Protein AF-A0A2D5RV27-F1 (afdb_monomer_lite)

pLDDT: mean 74.34, std 19.27, range [31.83, 96.06]

Radius of gyration: 26.97 Å; chains: 1; bounding box: 65×50×72 Å

Foldseek 3Di:
DDQPFWDKDAQFFPVCVPCGDRPRIDGPDGPPDDDPRGDDDDPDPDDPDDDDDDDDDDDDPQVLVPDCVVVPDDDQDPVVPDDDLVNCLPLVNLLNVLVVVCVPVVPPPVNCVCSSPVVVNSVVVSCVSCVVPDPDDDDPDDPPDPPDPPPPPDDDPVDDDDDQDQPPDFFDDDPQWGDHPVFIAGHPVLLVVLLVVLVVCLVCVVVVNDDPVRVVVVVVVSVVVCVRGPCPVSCCVRPVDDRDD

Secondary structure (DSSP, 8-state):
--GGGEEEEEE--TT-GGG-EEEEEEEEEETT---TT-----S-S-----------------STT--TTGGGS-PPP-TTS---HHHHTSHHHHHHHHHHHHTT-TT-HHHHHHHHTHHHHHHHHHHHHHTTT-S-S---S------------PPPTT-------SSSPPPEEETTEEE-SS-EEEPHHHHHHHHHHHHHHHHHHHTTSS-HHHHHHHHHHHHHHHTTS--HHHHHHHHSS----

Structure (mmCIF, N/CA/C/O backbone):
data_AF-A0A2D5RV27-F1
#
_entry.id   AF-A0A2D5RV27-F1
#
loop_
_atom_site.group_PDB
_atom_site.id
_atom_site.type_symbol
_atom_site.label_atom_id
_atom_site.label_alt_id
_atom_site.label_comp_id
_atom_site.label_asym_id
_atom_site.label_entity_id
_atom_site.label_seq_id
_atom_site.pdbx_PDB_ins_code
_atom_site.Cartn_x
_atom_site.Cartn_y
_atom_site.Cartn_z
_atom_site.occupancy
_atom_site.B_iso_or_equiv
_atom_site.auth_seq_id
_atom_site.auth_comp_id
_atom_site.auth_asym_id
_atom_site.auth_atom_id
_atom_site.pdbx_PDB_model_num
ATOM 1 N N . MET A 1 1 ? -35.533 -4.624 -25.878 1.00 52.28 1 MET A N 1
ATOM 2 C CA . MET A 1 1 ? -34.557 -3.538 -26.155 1.00 52.28 1 MET A CA 1
ATOM 3 C C . MET A 1 1 ? -33.384 -4.075 -26.976 1.00 52.28 1 MET A C 1
ATOM 5 O O . MET A 1 1 ? -32.612 -4.891 -26.470 1.00 52.28 1 MET A O 1
ATOM 9 N N . ASN A 1 2 ? -33.269 -3.633 -28.233 1.00 56.09 2 ASN A N 1
ATOM 10 C CA . ASN A 1 2 ? -32.274 -4.100 -29.211 1.00 56.09 2 ASN A CA 1
ATOM 11 C C . ASN A 1 2 ? -30.831 -3.799 -28.763 1.00 56.09 2 ASN A C 1
ATOM 13 O O . ASN A 1 2 ? -30.560 -2.752 -28.176 1.00 56.09 2 ASN A O 1
ATOM 17 N N . ALA A 1 3 ? -29.894 -4.707 -29.050 1.00 57.34 3 ALA A N 1
ATOM 18 C CA . ALA A 1 3 ? -28.486 -4.612 -28.635 1.00 57.34 3 ALA A CA 1
ATOM 19 C C . ALA A 1 3 ? -27.741 -3.374 -29.185 1.00 57.34 3 ALA A C 1
ATOM 21 O O . ALA A 1 3 ? -26.696 -3.005 -28.660 1.00 57.34 3 ALA A O 1
ATOM 22 N N . ARG A 1 4 ? -28.292 -2.706 -30.208 1.00 60.09 4 ARG A N 1
ATOM 23 C CA . ARG A 1 4 ? -27.640 -1.612 -30.948 1.00 60.09 4 ARG A CA 1
ATOM 24 C C . ARG A 1 4 ? -27.536 -0.272 -30.200 1.00 60.09 4 ARG A C 1
ATOM 26 O O . ARG A 1 4 ? -26.711 0.543 -30.585 1.00 60.09 4 ARG A O 1
ATOM 33 N N . ASN A 1 5 ? -28.292 -0.059 -29.118 1.00 69.69 5 ASN A N 1
ATOM 34 C CA . ASN A 1 5 ? -28.337 1.234 -28.405 1.00 69.69 5 ASN A CA 1
ATOM 35 C C . ASN A 1 5 ? -27.815 1.184 -26.958 1.00 69.69 5 ASN A C 1
ATOM 37 O O . ASN A 1 5 ? -28.179 2.028 -26.137 1.00 69.69 5 ASN A O 1
ATOM 41 N N . ARG A 1 6 ? -26.977 0.198 -26.619 1.00 80.25 6 ARG A N 1
ATOM 42 C CA . ARG A 1 6 ? -26.477 0.023 -25.248 1.00 80.25 6 ARG A CA 1
ATOM 43 C C . ARG A 1 6 ? -25.079 0.603 -25.086 1.00 80.25 6 ARG A C 1
ATOM 45 O O . ARG A 1 6 ? -24.213 0.379 -25.926 1.00 80.25 6 ARG A O 1
ATOM 52 N N . PHE A 1 7 ? -24.861 1.339 -24.002 1.00 83.25 7 PHE A N 1
ATOM 53 C CA . PHE A 1 7 ? -23.574 1.953 -23.699 1.00 83.25 7 PHE A CA 1
ATOM 54 C C . PHE A 1 7 ? -22.836 1.145 -22.620 1.00 83.25 7 PHE A C 1
ATOM 56 O O . PHE A 1 7 ? -23.409 0.904 -21.554 1.00 83.25 7 PHE A O 1
ATOM 63 N N . PRO A 1 8 ? -21.592 0.697 -22.873 1.00 86.00 8 PRO A N 1
ATOM 64 C CA . PRO A 1 8 ? -20.848 -0.110 -21.917 1.00 86.00 8 PRO A CA 1
ATOM 65 C C . PRO A 1 8 ? -20.328 0.732 -20.749 1.00 86.00 8 PRO A C 1
ATOM 67 O O . PRO A 1 8 ? -19.594 1.698 -20.941 1.00 86.00 8 PRO A O 1
ATOM 70 N N . LEU A 1 9 ? -20.653 0.312 -19.526 1.00 86.50 9 LEU A N 1
ATOM 71 C CA . LEU A 1 9 ? -20.103 0.873 -18.289 1.00 86.50 9 LEU A CA 1
ATOM 72 C C . LEU A 1 9 ? -19.239 -0.179 -17.582 1.00 86.50 9 LEU A C 1
ATOM 74 O O . LEU A 1 9 ? -19.632 -1.343 -17.478 1.00 86.50 9 LEU A O 1
ATOM 78 N N . ARG A 1 10 ? -18.060 0.219 -17.094 1.00 87.12 10 ARG A N 1
ATOM 79 C CA . ARG A 1 10 ? -17.080 -0.663 -16.432 1.00 87.12 10 ARG A CA 1
ATOM 80 C C . ARG A 1 10 ? -16.896 -0.296 -14.956 1.00 87.12 10 ARG A C 1
ATOM 82 O O . ARG A 1 10 ? -17.166 0.833 -14.561 1.00 87.12 10 ARG A O 1
ATOM 89 N N . GLY A 1 11 ? -16.416 -1.243 -14.150 1.00 88.62 11 GLY A N 1
ATOM 90 C CA . GLY A 1 11 ? -15.945 -0.997 -12.778 1.00 88.62 11 GLY A CA 1
ATOM 91 C C . GLY A 1 11 ? -16.996 -1.134 -11.670 1.00 88.62 11 GLY A C 1
ATOM 92 O O . GLY A 1 11 ? -16.655 -1.602 -10.588 1.00 88.62 11 GLY A O 1
ATOM 93 N N . GLY A 1 12 ? -18.266 -0.809 -11.937 1.00 86.62 12 GLY A N 1
ATOM 94 C CA . GLY A 1 12 ? -19.334 -0.811 -10.921 1.00 86.62 12 GLY A CA 1
ATOM 95 C C . GLY A 1 12 ? -19.361 0.467 -10.065 1.00 86.62 12 GLY A C 1
ATOM 96 O O . GLY A 1 12 ? -18.549 1.368 -10.264 1.00 86.62 12 GLY A O 1
ATOM 97 N N . ASN A 1 13 ? -20.321 0.575 -9.139 1.00 85.12 13 ASN A N 1
ATOM 98 C CA . ASN A 1 13 ? -20.482 1.726 -8.237 1.00 85.12 13 ASN A CA 1
ATOM 99 C C . ASN A 1 13 ? -20.486 1.313 -6.749 1.00 85.12 13 ASN A C 1
ATOM 101 O O . ASN A 1 13 ? -20.364 0.135 -6.420 1.00 85.12 13 ASN A O 1
ATOM 105 N N . TRP A 1 14 ? -20.623 2.281 -5.835 1.00 80.81 14 TRP A N 1
ATOM 106 C CA . TRP A 1 14 ? -20.524 2.053 -4.385 1.00 80.81 14 TRP A CA 1
ATOM 107 C C . TRP A 1 14 ? -21.606 1.129 -3.796 1.00 80.81 14 TRP A C 1
ATOM 109 O O . TRP A 1 14 ? -21.413 0.609 -2.701 1.00 80.81 14 TRP A O 1
ATOM 119 N N . ASN A 1 15 ? -22.707 0.882 -4.514 1.00 82.94 15 ASN A N 1
ATOM 120 C CA . ASN A 1 15 ? -23.786 -0.018 -4.091 1.00 82.94 15 ASN A CA 1
ATOM 121 C C . ASN A 1 15 ? -23.596 -1.465 -4.586 1.00 82.94 15 ASN A C 1
ATOM 123 O O . ASN A 1 15 ? -24.434 -2.316 -4.306 1.00 82.94 15 ASN A O 1
ATOM 127 N N . ASN A 1 16 ? -22.536 -1.758 -5.349 1.00 82.50 16 ASN A N 1
ATOM 128 C CA . ASN A 1 16 ? -22.362 -3.054 -6.012 1.00 82.50 16 ASN A CA 1
ATOM 129 C C . ASN A 1 16 ? -21.651 -4.137 -5.193 1.00 82.50 16 ASN A C 1
ATOM 131 O O . ASN A 1 16 ? -21.719 -5.300 -5.580 1.00 82.50 16 ASN A O 1
ATOM 135 N N . GLY A 1 17 ? -20.971 -3.798 -4.096 1.00 86.06 17 GLY A N 1
ATOM 136 C CA . GLY A 1 17 ? -20.270 -4.790 -3.274 1.00 86.06 17 GLY A CA 1
ATOM 137 C C . GLY A 1 17 ? -19.290 -5.652 -4.086 1.00 86.06 17 GLY A C 1
ATOM 138 O O . GLY A 1 17 ? -18.359 -5.121 -4.692 1.00 86.06 17 GLY A O 1
ATOM 139 N N . SER A 1 18 ? -19.503 -6.973 -4.099 1.00 82.12 18 SER A N 1
ATOM 140 C CA . SER A 1 18 ? -18.660 -7.961 -4.796 1.00 82.12 18 SER A CA 1
ATOM 141 C C . SER A 1 18 ? -18.786 -7.958 -6.322 1.00 82.12 18 SER A C 1
ATOM 143 O O . SER A 1 18 ? -17.907 -8.493 -6.991 1.00 82.12 18 SER A O 1
ATOM 145 N N . ASP A 1 19 ? -19.833 -7.344 -6.876 1.00 78.62 19 ASP A N 1
ATOM 146 C CA . ASP A 1 19 ? -20.058 -7.282 -8.328 1.00 78.62 19 ASP A CA 1
ATOM 147 C C . ASP A 1 19 ? -19.304 -6.112 -8.995 1.00 78.62 19 ASP A C 1
ATOM 149 O O . ASP A 1 19 ? -19.383 -5.914 -10.211 1.00 78.62 19 ASP A O 1
ATOM 153 N N . ALA A 1 20 ? -18.586 -5.304 -8.205 1.00 88.56 20 ALA A N 1
ATOM 154 C CA . ALA A 1 20 ? -17.680 -4.261 -8.680 1.00 88.56 20 ALA A CA 1
ATOM 155 C C . ALA A 1 20 ? -16.254 -4.804 -8.879 1.00 88.56 20 ALA A C 1
ATOM 157 O O . ALA A 1 20 ? -15.797 -5.692 -8.163 1.00 88.56 20 ALA A O 1
ATOM 158 N N . GLY A 1 21 ? -15.513 -4.240 -9.837 1.00 82.06 21 GLY A N 1
ATOM 159 C CA . GLY A 1 21 ? -14.130 -4.641 -10.110 1.00 82.06 21 GLY A CA 1
ATOM 160 C C . GLY A 1 21 ? -13.708 -4.482 -11.569 1.00 82.06 21 GLY A C 1
ATOM 161 O O . GLY A 1 21 ? -14.487 -4.067 -12.425 1.00 82.06 21 GLY A O 1
ATOM 162 N N . LEU A 1 22 ? -12.453 -4.837 -11.867 1.00 83.31 22 LEU A N 1
ATOM 163 C CA . LEU A 1 22 ? -11.831 -4.640 -13.186 1.00 83.31 22 LEU A CA 1
ATOM 164 C C . LEU A 1 22 ? -12.584 -5.363 -14.321 1.00 83.31 22 LEU A C 1
ATOM 166 O O . LEU A 1 22 ? -12.683 -4.846 -15.432 1.00 83.31 22 LEU A O 1
ATOM 170 N N . GLY A 1 23 ? -13.144 -6.541 -14.026 1.00 85.19 23 GLY A N 1
ATOM 171 C CA . GLY A 1 23 ? -13.915 -7.344 -14.978 1.00 85.19 23 GLY A CA 1
ATOM 172 C C . GLY A 1 23 ? -15.382 -6.928 -15.131 1.00 85.19 23 GLY A C 1
ATOM 173 O O . GLY A 1 23 ? -16.026 -7.351 -16.089 1.00 85.19 23 GLY A O 1
ATOM 174 N N . ALA A 1 24 ? -15.914 -6.086 -14.239 1.00 86.88 24 ALA A N 1
ATOM 175 C CA . ALA A 1 24 ? -17.332 -5.744 -14.223 1.00 86.88 24 ALA A CA 1
ATOM 176 C C . ALA A 1 24 ? -17.724 -4.957 -15.483 1.00 86.88 24 ALA A C 1
ATOM 178 O O . ALA A 1 24 ? -17.144 -3.907 -15.771 1.00 86.88 24 ALA A O 1
ATOM 179 N N . LEU A 1 25 ? -18.713 -5.464 -16.227 1.00 88.38 25 LEU A N 1
ATOM 180 C CA . LEU A 1 25 ? -19.260 -4.855 -17.440 1.00 88.38 25 LEU A CA 1
ATOM 181 C C . LEU A 1 25 ? -20.785 -4.799 -17.362 1.00 88.38 25 LEU A C 1
ATOM 183 O O . LEU A 1 25 ? -21.449 -5.826 -17.253 1.00 88.38 25 LEU A O 1
ATOM 187 N N . ARG A 1 26 ? -21.344 -3.596 -17.473 1.00 83.06 26 ARG A N 1
ATOM 188 C CA . ARG A 1 26 ? -22.787 -3.357 -17.542 1.00 83.06 26 ARG A CA 1
ATOM 189 C C . ARG A 1 26 ? -23.170 -2.933 -18.958 1.00 83.06 26 ARG A C 1
ATOM 191 O O . ARG A 1 26 ? -22.673 -1.927 -19.456 1.00 83.06 26 ARG A O 1
ATOM 198 N N . LEU A 1 27 ? -24.053 -3.714 -19.587 1.00 85.06 27 LEU A N 1
ATOM 199 C CA . LEU A 1 27 ? -24.568 -3.517 -20.953 1.00 85.06 27 LEU A CA 1
ATOM 200 C C . LEU A 1 27 ? -26.096 -3.363 -20.964 1.00 85.06 27 LEU A C 1
ATOM 202 O O . LEU A 1 27 ? -26.760 -3.898 -21.848 1.00 85.06 27 LEU A O 1
ATOM 206 N N . ASN A 1 28 ? -26.681 -2.717 -19.958 1.00 84.38 28 ASN A N 1
ATOM 207 C CA . ASN A 1 28 ? -28.130 -2.494 -19.863 1.00 84.38 28 ASN A CA 1
ATOM 208 C C . ASN A 1 28 ? -28.531 -1.010 -19.923 1.00 84.38 28 ASN A C 1
ATOM 210 O O . ASN A 1 28 ? -29.720 -0.720 -19.999 1.00 84.38 28 ASN A O 1
ATOM 214 N N . SER A 1 29 ? -27.567 -0.086 -19.934 1.00 81.44 29 SER A N 1
ATOM 215 C CA . SER A 1 29 ? -27.820 1.357 -19.979 1.00 81.44 29 SER A CA 1
ATOM 216 C C . SER A 1 29 ? -27.918 1.885 -21.410 1.00 81.44 29 SER A C 1
ATOM 218 O O . SER A 1 29 ? -27.185 1.439 -22.297 1.00 81.44 29 SER A O 1
ATOM 220 N N . ALA A 1 30 ? -28.784 2.877 -21.627 1.00 83.06 30 ALA A N 1
ATOM 221 C CA . ALA A 1 30 ? -28.781 3.676 -22.850 1.00 83.06 30 ALA A CA 1
ATOM 222 C C . ALA A 1 30 ? -27.638 4.706 -22.806 1.00 83.06 30 ALA A C 1
ATOM 224 O O . ALA A 1 30 ? -27.150 5.062 -21.734 1.00 83.06 30 ALA A O 1
ATOM 225 N N . ARG A 1 31 ? -27.224 5.235 -23.965 1.00 78.94 31 ARG A N 1
ATOM 226 C CA . ARG A 1 31 ? -26.188 6.290 -24.038 1.00 78.94 31 ARG A CA 1
ATOM 227 C C . ARG A 1 31 ? -26.583 7.572 -23.288 1.00 78.94 31 ARG A C 1
ATOM 229 O O . ARG A 1 31 ? -25.711 8.272 -22.795 1.00 78.94 31 ARG A O 1
ATOM 236 N N . SER A 1 32 ? -27.880 7.859 -23.199 1.00 82.75 32 SER A N 1
ATOM 237 C CA . SER A 1 32 ? -28.443 9.013 -22.487 1.00 82.75 32 SER A CA 1
ATOM 238 C C . SER A 1 32 ? -28.638 8.785 -20.984 1.00 82.75 32 SER A C 1
ATOM 240 O O . SER A 1 32 ? -29.082 9.693 -20.287 1.00 82.75 32 SER A O 1
ATOM 242 N N . SER A 1 33 ? -28.348 7.588 -20.465 1.00 79.12 33 SER A N 1
ATOM 243 C CA . SER A 1 33 ? -28.529 7.291 -19.046 1.00 79.12 33 SER A CA 1
ATOM 244 C C . SER A 1 33 ? -27.543 8.094 -18.194 1.00 79.12 33 SER A C 1
ATOM 246 O O . SER A 1 33 ? -26.346 7.817 -18.188 1.00 79.12 33 SER A O 1
ATOM 248 N N . ALA A 1 34 ? -28.070 9.055 -17.440 1.00 80.50 34 ALA A N 1
ATOM 249 C CA . ALA A 1 34 ? -27.341 9.831 -16.446 1.00 80.50 34 ALA A CA 1
ATOM 250 C C . ALA A 1 34 ? -27.814 9.455 -15.036 1.00 80.50 34 ALA A C 1
ATOM 252 O O . ALA A 1 34 ? -28.982 9.142 -14.814 1.00 80.50 34 ALA A O 1
ATOM 253 N N . GLY A 1 35 ? -26.903 9.480 -14.071 1.00 81.25 35 GLY A N 1
ATOM 254 C CA . GLY A 1 35 ? -27.219 9.234 -12.670 1.00 81.25 35 GLY A CA 1
ATOM 255 C C . GLY A 1 35 ? -25.998 9.483 -11.798 1.00 81.25 35 GLY A C 1
ATOM 256 O O . GLY A 1 35 ? -24.871 9.379 -12.272 1.00 81.25 35 GLY A O 1
ATOM 257 N N . SER A 1 36 ? -26.212 9.770 -10.515 1.00 82.81 36 SER A N 1
ATOM 258 C CA . SER A 1 36 ? -25.132 10.044 -9.550 1.00 82.81 36 SER A CA 1
ATOM 259 C C . SER A 1 36 ? -24.139 8.884 -9.388 1.00 82.81 36 SER A C 1
ATOM 261 O O . SER A 1 36 ? -23.000 9.091 -8.983 1.00 82.81 36 SER A O 1
ATOM 263 N N . ASN A 1 37 ? -24.555 7.668 -9.747 1.00 81.94 37 ASN A N 1
ATOM 264 C CA . ASN A 1 37 ? -23.767 6.441 -9.635 1.00 81.94 37 ASN A CA 1
ATOM 265 C C . ASN A 1 37 ? -22.991 6.091 -10.923 1.00 81.94 37 ASN A C 1
ATOM 267 O O . ASN A 1 37 ? -22.477 4.975 -11.036 1.00 81.94 37 ASN A O 1
ATOM 271 N N . ILE A 1 38 ? -22.979 6.982 -11.922 1.00 80.88 38 ILE A N 1
ATOM 272 C CA . ILE A 1 38 ? -22.349 6.793 -13.236 1.00 80.88 38 ILE A CA 1
ATOM 273 C C . ILE A 1 38 ? -21.431 7.991 -13.495 1.00 80.88 38 ILE A C 1
ATOM 275 O O . ILE A 1 38 ? -21.852 9.136 -13.376 1.00 80.88 38 ILE A O 1
ATOM 279 N N . GLY A 1 39 ? -20.177 7.735 -13.865 1.00 83.69 39 GLY A N 1
ATOM 280 C CA . GLY A 1 39 ? -19.204 8.788 -14.146 1.00 83.69 39 GLY A CA 1
ATOM 281 C C . GLY A 1 39 ? -18.183 8.370 -15.196 1.00 83.69 39 GLY A C 1
ATOM 282 O O . GLY A 1 39 ? -18.078 7.195 -15.548 1.00 83.69 39 GLY A O 1
ATOM 283 N N . PHE A 1 40 ? -17.414 9.347 -15.673 1.00 82.50 40 PHE A N 1
ATOM 284 C CA . PHE A 1 40 ? -16.357 9.163 -16.663 1.00 82.50 40 PHE A CA 1
ATOM 285 C C . PHE A 1 40 ? -15.028 9.635 -16.090 1.00 82.50 40 PHE A C 1
ATOM 287 O O . PHE A 1 40 ? -14.973 10.619 -15.354 1.00 82.50 40 PHE A O 1
ATOM 294 N N . ARG A 1 41 ? -13.951 8.924 -16.427 1.00 75.94 41 ARG A N 1
ATOM 295 C CA . ARG A 1 41 ? -12.589 9.355 -16.121 1.00 75.94 41 ARG A CA 1
ATOM 296 C C . ARG A 1 41 ? -11.890 9.701 -17.430 1.00 75.94 41 ARG A C 1
ATOM 298 O O . ARG A 1 41 ? -11.895 8.856 -18.327 1.00 75.94 41 ARG A O 1
ATOM 305 N N . PRO A 1 42 ? -11.317 10.905 -17.562 1.00 69.94 42 PRO A N 1
ATOM 306 C CA . PRO A 1 42 ? -10.480 11.212 -18.709 1.00 69.94 42 PRO A CA 1
ATOM 307 C C . PRO A 1 42 ? -9.277 10.262 -18.715 1.00 69.94 42 PRO A C 1
ATOM 309 O O . PRO A 1 42 ? -8.700 9.965 -17.671 1.00 69.94 42 PRO A O 1
ATOM 312 N N . ALA A 1 43 ? -8.914 9.753 -19.892 1.00 68.06 43 ALA A N 1
ATOM 313 C CA . ALA A 1 43 ? -7.727 8.911 -20.052 1.00 68.06 43 ALA A CA 1
ATOM 314 C C . ALA A 1 43 ? -6.427 9.739 -20.150 1.00 68.06 43 ALA A C 1
ATOM 316 O O . ALA A 1 43 ? -5.339 9.175 -20.080 1.00 68.06 43 ALA A O 1
ATOM 317 N N . LEU A 1 44 ? -6.541 11.064 -20.304 1.00 60.97 44 LEU A N 1
ATOM 318 C CA . LEU A 1 44 ? -5.439 12.006 -20.478 1.00 60.97 44 LEU A CA 1
ATOM 319 C C . LEU A 1 44 ? -5.766 13.304 -19.719 1.00 60.97 44 LEU A C 1
ATOM 321 O O . LEU A 1 44 ? -6.623 14.066 -20.157 1.00 60.97 44 LEU A O 1
ATOM 325 N N . ASP A 1 45 ? -5.097 13.557 -18.591 1.00 49.00 45 ASP A N 1
ATOM 326 C CA . ASP A 1 45 ? -5.274 14.790 -17.790 1.00 49.00 45 ASP A CA 1
ATOM 327 C C . ASP A 1 45 ? -4.447 15.980 -18.318 1.00 49.00 45 ASP A C 1
ATOM 329 O O . ASP A 1 45 ? -4.449 17.062 -17.735 1.00 49.00 45 ASP A O 1
ATOM 333 N N . TYR A 1 46 ? -3.755 15.813 -19.448 1.00 47.19 46 TYR A N 1
ATOM 334 C CA . TYR A 1 46 ? -2.932 16.853 -20.062 1.00 47.19 46 TYR A CA 1
ATOM 335 C C . TYR A 1 46 ? -3.271 17.005 -21.546 1.00 47.19 46 TYR A C 1
ATOM 337 O O . TYR A 1 46 ? -2.588 16.502 -22.430 1.00 47.19 46 TYR A O 1
ATOM 345 N N . ALA A 1 47 ? -4.371 17.694 -21.827 1.00 40.16 47 ALA A N 1
ATOM 346 C CA . ALA A 1 47 ? -4.652 18.206 -23.163 1.00 40.16 47 ALA A CA 1
ATOM 347 C C . ALA A 1 47 ? -5.376 19.550 -23.065 1.00 40.16 47 ALA A C 1
ATOM 349 O O . ALA A 1 47 ? -6.555 19.690 -23.381 1.00 40.16 47 ALA A O 1
ATOM 350 N N . ARG A 1 48 ? -4.632 20.567 -22.633 1.00 45.81 48 ARG A N 1
ATOM 351 C CA . ARG A 1 48 ? -4.864 21.941 -23.078 1.00 45.81 48 ARG A CA 1
ATOM 352 C C . ARG A 1 48 ? -3.558 22.506 -23.619 1.00 45.81 48 ARG A C 1
ATOM 354 O O . ARG A 1 48 ? -2.835 23.206 -22.930 1.00 45.81 48 ARG A O 1
ATOM 361 N N . SER A 1 49 ? -3.288 22.195 -24.879 1.00 41.50 49 SER A N 1
ATOM 362 C CA . SER A 1 49 ? -2.662 23.153 -25.782 1.00 41.50 49 SER A CA 1
ATOM 363 C C . SER A 1 49 ? -3.332 22.991 -27.137 1.00 41.50 49 SER A C 1
ATOM 365 O O . SER A 1 49 ? -3.077 22.063 -27.901 1.00 41.50 49 SER A O 1
ATOM 367 N N . SER A 1 50 ? -4.305 23.858 -27.374 1.00 49.62 50 SER A N 1
ATOM 368 C CA . SER A 1 50 ? -4.897 24.084 -28.677 1.00 49.62 50 SER A CA 1
ATOM 369 C C . SER A 1 50 ? -3.878 24.812 -29.546 1.00 49.62 50 SER A C 1
ATOM 371 O O . SER A 1 50 ? -3.735 26.024 -29.422 1.00 49.62 50 SER A O 1
ATOM 373 N N . THR A 1 51 ? -3.197 24.099 -30.438 1.00 36.22 51 THR A N 1
ATOM 374 C CA . THR A 1 51 ? -2.845 24.609 -31.772 1.00 36.22 51 THR A CA 1
ATOM 375 C C . THR A 1 51 ? -2.669 23.417 -32.711 1.00 36.22 51 THR A C 1
ATOM 377 O O . THR A 1 51 ? -1.608 22.808 -32.779 1.00 36.22 51 THR A O 1
ATOM 380 N N . LEU A 1 52 ? -3.726 23.080 -33.451 1.00 45.94 52 LEU A N 1
ATOM 381 C CA . LEU A 1 52 ? -3.576 22.408 -34.738 1.00 45.94 52 LEU A CA 1
ATOM 382 C C . LEU A 1 52 ? -3.284 23.497 -35.769 1.00 45.94 52 LEU A C 1
ATOM 384 O O . LEU A 1 52 ? -4.157 24.319 -36.043 1.00 45.94 52 LEU A O 1
ATOM 388 N N . LYS A 1 53 ? -2.086 23.499 -36.353 1.00 35.97 53 LYS A N 1
ATOM 389 C CA . LYS A 1 53 ? -1.842 24.148 -37.644 1.00 35.97 53 LYS A CA 1
ATOM 390 C C . LYS A 1 53 ? -0.817 23.359 -38.450 1.00 35.97 53 LYS A C 1
ATOM 392 O O . LYS A 1 53 ? 0.319 23.242 -38.022 1.00 35.97 53 LYS A O 1
ATOM 397 N N . GLY A 1 54 ? -1.274 22.900 -39.618 1.00 36.66 54 GLY A N 1
ATOM 398 C CA . GLY A 1 54 ? -0.530 22.874 -40.882 1.00 36.66 54 GLY A CA 1
ATOM 399 C C . GLY A 1 54 ? 0.660 21.926 -40.961 1.00 36.66 54 GLY A C 1
ATOM 400 O O . GLY A 1 54 ? 1.674 22.140 -40.313 1.00 36.66 54 GLY A O 1
ATOM 401 N N . GLY A 1 55 ? 0.546 20.906 -41.810 1.00 43.31 55 GLY A N 1
ATOM 402 C CA . GLY A 1 55 ? 1.645 19.991 -42.096 1.00 43.31 55 GLY A CA 1
ATOM 403 C C . GLY A 1 55 ? 2.829 20.644 -42.812 1.00 43.31 55 GLY A C 1
ATOM 404 O O . GLY A 1 55 ? 2.714 21.723 -43.388 1.00 43.31 55 GLY A O 1
ATOM 405 N N . CYS A 1 56 ? 3.942 19.917 -42.842 1.00 32.91 56 CYS A N 1
ATOM 406 C CA . CYS A 1 56 ? 4.895 19.986 -43.937 1.00 32.91 56 CYS A CA 1
ATOM 407 C C . CYS A 1 56 ? 5.481 18.590 -44.160 1.00 32.91 56 CYS A C 1
ATOM 409 O O . CYS A 1 56 ? 5.851 17.897 -43.213 1.00 32.91 56 CYS A O 1
ATOM 411 N N . GLN A 1 57 ? 5.483 18.173 -45.423 1.00 45.53 57 GLN A N 1
ATOM 412 C CA . GLN A 1 57 ? 6.118 16.958 -45.903 1.00 45.53 57 GLN A CA 1
ATOM 413 C C . GLN A 1 57 ? 7.632 17.161 -45.836 1.00 45.53 57 GLN A C 1
ATOM 415 O O . GLN A 1 57 ? 8.181 17.977 -46.571 1.00 45.53 57 GLN A O 1
ATOM 420 N N . CYS A 1 58 ? 8.320 16.409 -44.991 1.00 31.83 58 CYS A N 1
ATOM 421 C CA . CYS A 1 58 ? 9.734 16.146 -45.199 1.00 31.83 58 CYS A CA 1
ATOM 422 C C . CYS A 1 58 ? 10.000 14.670 -44.920 1.00 31.83 58 CYS A C 1
ATOM 424 O O . CYS A 1 58 ? 9.654 14.136 -43.866 1.00 31.83 58 CYS A O 1
ATOM 426 N N . ASN A 1 59 ? 10.572 14.014 -45.928 1.00 42.66 59 ASN A N 1
ATOM 427 C CA . ASN A 1 59 ? 11.133 12.679 -45.835 1.00 42.66 59 ASN A CA 1
ATOM 428 C C . ASN A 1 59 ? 12.270 12.715 -44.812 1.00 42.66 59 ASN A C 1
ATOM 430 O O . ASN A 1 59 ? 13.402 13.043 -45.152 1.00 42.66 59 ASN A O 1
ATOM 434 N N . PHE A 1 60 ? 11.969 12.394 -43.560 1.00 37.66 60 PHE A N 1
ATOM 435 C CA . PHE A 1 60 ? 12.977 11.852 -42.669 1.00 37.66 60 PHE A CA 1
ATOM 436 C C . PHE A 1 60 ? 12.837 10.339 -42.743 1.00 37.66 60 PHE A C 1
ATOM 438 O O . PHE A 1 60 ? 11.903 9.766 -42.178 1.00 37.66 60 PHE A O 1
ATOM 445 N N . GLU A 1 61 ? 13.765 9.693 -43.446 1.00 41.72 61 GLU A N 1
ATOM 446 C CA . GLU A 1 61 ? 14.122 8.309 -43.148 1.00 41.72 61 GLU A CA 1
ATOM 447 C C . GLU A 1 61 ? 14.700 8.313 -41.731 1.00 41.72 61 GLU A C 1
ATOM 449 O O . GLU A 1 61 ? 15.899 8.427 -41.516 1.00 41.72 61 GLU A O 1
ATOM 454 N N . LYS A 1 62 ? 13.813 8.331 -40.733 1.00 39.19 62 LYS A N 1
ATOM 455 C CA . LYS A 1 62 ? 14.198 8.193 -39.336 1.00 39.19 62 LYS A CA 1
ATOM 456 C C . LYS A 1 62 ? 14.585 6.741 -39.136 1.00 39.19 62 LYS A C 1
ATOM 458 O O . LYS A 1 62 ? 13.825 5.856 -39.530 1.00 39.19 62 LYS A O 1
ATOM 463 N N . ASP A 1 63 ? 15.716 6.525 -38.477 1.00 40.25 63 ASP A N 1
ATOM 464 C CA . ASP A 1 63 ? 16.356 5.252 -38.120 1.00 40.25 63 ASP A CA 1
ATOM 465 C C . ASP A 1 63 ? 15.508 4.309 -37.234 1.00 40.25 63 ASP A C 1
ATOM 467 O O . ASP A 1 63 ? 16.022 3.527 -36.435 1.00 40.25 63 ASP A O 1
ATOM 471 N N . ALA A 1 64 ? 14.181 4.323 -37.375 1.00 42.81 64 ALA A N 1
ATOM 472 C CA . ALA A 1 64 ? 13.229 3.437 -36.716 1.00 42.81 64 ALA A CA 1
ATOM 473 C C . ALA A 1 64 ? 13.487 1.948 -37.013 1.00 42.81 64 ALA A C 1
ATOM 475 O O . ALA A 1 64 ? 12.925 1.084 -36.340 1.00 42.81 64 ALA A O 1
ATOM 476 N N . ALA A 1 65 ? 14.347 1.647 -37.992 1.00 43.75 65 ALA A N 1
ATOM 477 C CA . ALA A 1 65 ? 14.780 0.305 -38.347 1.00 43.75 65 ALA A CA 1
ATOM 478 C C . ALA A 1 65 ? 16.216 -0.032 -37.906 1.00 43.75 65 ALA A C 1
ATOM 480 O O . ALA A 1 65 ? 16.740 -1.044 -38.366 1.00 43.75 65 ALA A O 1
ATOM 481 N N . ALA A 1 66 ? 16.858 0.739 -37.014 1.00 42.53 66 ALA A N 1
ATOM 482 C CA . ALA A 1 66 ? 18.087 0.273 -36.372 1.00 42.53 66 ALA A CA 1
ATOM 483 C C . ALA A 1 66 ? 17.778 -1.054 -35.642 1.00 42.53 66 ALA A C 1
ATOM 485 O O . ALA A 1 66 ? 16.980 -1.070 -34.695 1.00 42.53 66 ALA A O 1
ATOM 486 N N . PRO A 1 67 ? 18.326 -2.195 -36.104 1.00 42.91 67 PRO A N 1
ATOM 487 C CA . PRO A 1 67 ? 17.896 -3.496 -35.628 1.00 42.91 67 PRO A CA 1
ATOM 488 C C . PRO A 1 67 ? 18.247 -3.650 -34.147 1.00 42.91 67 PRO A C 1
ATOM 490 O O . PRO A 1 67 ? 19.307 -3.216 -33.695 1.00 42.91 67 PRO A O 1
ATOM 493 N N . ALA A 1 68 ? 17.401 -4.377 -33.411 1.00 45.56 68 ALA A N 1
ATOM 494 C CA . ALA A 1 68 ? 17.598 -4.813 -32.019 1.00 45.56 68 ALA A CA 1
ATOM 495 C C . ALA A 1 68 ? 18.905 -5.617 -31.768 1.00 45.56 68 ALA A C 1
ATOM 497 O O . ALA A 1 68 ? 19.111 -6.201 -30.708 1.00 45.56 68 ALA A O 1
ATOM 498 N N . ILE A 1 69 ? 19.802 -5.680 -32.753 1.00 43.62 69 ILE A N 1
ATOM 499 C CA . ILE A 1 69 ? 21.084 -6.377 -32.747 1.00 43.62 69 ILE A CA 1
ATOM 500 C C . ILE A 1 69 ? 22.168 -5.533 -32.051 1.00 43.62 69 ILE A C 1
ATOM 502 O O . ILE A 1 69 ? 23.035 -6.113 -31.400 1.00 43.62 69 ILE A O 1
ATOM 506 N N . ALA A 1 70 ? 22.076 -4.194 -32.061 1.00 42.94 70 ALA A N 1
ATOM 507 C CA . ALA A 1 70 ? 22.979 -3.334 -31.277 1.00 42.94 70 ALA A CA 1
ATOM 508 C C . ALA A 1 70 ? 22.768 -3.464 -29.747 1.00 42.94 70 ALA A C 1
ATOM 510 O O . ALA A 1 70 ? 23.603 -3.040 -28.953 1.00 42.94 70 ALA A O 1
ATOM 511 N N . GLU A 1 71 ? 21.678 -4.109 -29.311 1.00 50.94 71 GLU A N 1
ATOM 512 C CA . GLU A 1 71 ? 21.265 -4.217 -27.903 1.00 50.94 71 GLU A CA 1
ATOM 513 C C . GLU A 1 71 ? 22.052 -5.266 -27.085 1.00 50.94 71 GLU A C 1
ATOM 515 O O . GLU A 1 71 ? 21.822 -5.411 -25.881 1.00 50.94 71 GLU A O 1
ATOM 520 N N . LYS A 1 72 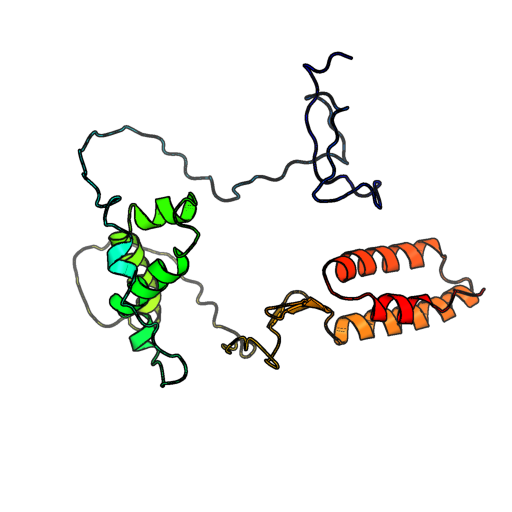? 22.970 -6.032 -27.696 1.00 46.75 72 LYS A N 1
ATOM 521 C CA . LYS A 1 72 ? 23.588 -7.202 -27.036 1.00 46.75 72 LYS A CA 1
ATOM 522 C C . LYS A 1 72 ? 24.808 -6.924 -26.151 1.00 46.75 72 LYS A C 1
ATOM 524 O O . LYS A 1 72 ? 25.228 -7.847 -25.458 1.00 46.75 72 LYS A O 1
ATOM 529 N N . ALA A 1 73 ? 25.356 -5.709 -26.103 1.00 49.09 73 ALA A N 1
ATOM 530 C CA . ALA A 1 73 ? 26.642 -5.480 -25.426 1.00 49.09 73 ALA A CA 1
ATOM 531 C C . ALA A 1 73 ? 26.674 -4.351 -24.383 1.00 49.09 73 ALA A C 1
ATOM 533 O O . ALA A 1 73 ? 27.752 -3.982 -23.928 1.00 49.09 73 ALA A O 1
ATOM 534 N N . ILE A 1 74 ? 25.530 -3.824 -23.947 1.00 54.56 74 ILE A N 1
ATOM 535 C CA . ILE A 1 74 ? 25.520 -2.729 -22.971 1.00 54.56 74 ILE A CA 1
ATOM 536 C C . ILE A 1 74 ? 25.255 -3.295 -21.575 1.00 54.56 74 ILE A C 1
ATOM 538 O O . ILE A 1 74 ? 24.108 -3.527 -21.179 1.00 54.56 74 ILE A O 1
ATOM 542 N N . LYS A 1 75 ? 26.332 -3.560 -20.827 1.00 56.62 75 LYS A N 1
ATOM 543 C CA . LYS A 1 75 ? 26.228 -3.911 -19.405 1.00 56.62 75 LYS A CA 1
ATOM 544 C C . LYS A 1 75 ? 25.775 -2.659 -18.642 1.00 56.62 75 LYS A C 1
ATOM 546 O O . LYS A 1 75 ? 26.406 -1.617 -18.805 1.00 56.62 75 LYS A O 1
ATOM 551 N N . PRO A 1 76 ? 24.698 -2.721 -17.839 1.00 56.28 76 PRO A N 1
ATOM 552 C CA . PRO A 1 76 ? 24.326 -1.592 -16.997 1.00 56.28 76 PRO A CA 1
ATOM 553 C C . PRO A 1 76 ? 25.474 -1.303 -16.028 1.00 56.28 76 PRO A C 1
ATOM 555 O O . PRO A 1 76 ? 26.075 -2.242 -15.501 1.00 56.28 76 PRO A O 1
ATOM 558 N N . VAL A 1 77 ? 25.770 -0.021 -15.803 1.00 57.56 77 VAL A N 1
ATOM 559 C CA . VAL A 1 77 ? 26.717 0.401 -14.765 1.00 57.56 77 VAL A CA 1
ATOM 560 C C . VAL A 1 77 ? 26.263 -0.223 -13.445 1.00 57.56 77 VAL A C 1
ATOM 562 O O . VAL A 1 77 ? 25.120 -0.031 -13.020 1.00 57.56 77 VAL A O 1
ATOM 565 N N . ASP A 1 78 ? 27.124 -1.042 -12.842 1.00 57.16 78 ASP A N 1
ATOM 566 C CA . ASP A 1 78 ? 26.808 -1.726 -11.595 1.00 57.16 78 ASP A CA 1
ATOM 567 C C . ASP A 1 78 ? 26.787 -0.697 -10.463 1.00 57.16 78 ASP A C 1
ATOM 569 O O . ASP A 1 78 ? 27.812 -0.112 -10.112 1.00 57.16 78 ASP A O 1
ATOM 573 N N . ALA A 1 79 ? 25.603 -0.483 -9.887 1.00 52.38 79 ALA A N 1
ATOM 574 C CA . ALA A 1 79 ? 25.390 0.431 -8.770 1.00 52.38 79 ALA A CA 1
ATOM 575 C C . ALA A 1 79 ? 26.151 0.014 -7.492 1.00 52.38 79 ALA A C 1
ATOM 577 O O . ALA A 1 79 ? 26.160 0.772 -6.523 1.00 52.38 79 ALA A O 1
ATOM 578 N N . SER A 1 80 ? 26.761 -1.181 -7.465 1.00 53.56 80 SER A N 1
ATOM 579 C CA . SER A 1 80 ? 27.644 -1.639 -6.384 1.00 53.56 80 SER A CA 1
ATOM 580 C C . SER A 1 80 ? 29.020 -0.949 -6.389 1.00 53.56 80 SER A C 1
ATOM 582 O O . SER A 1 80 ? 29.629 -0.772 -5.334 1.00 53.56 80 SER A O 1
ATOM 584 N N . THR A 1 81 ? 29.476 -0.489 -7.555 1.00 54.91 81 THR A N 1
ATOM 585 C CA . THR A 1 81 ? 30.704 0.291 -7.746 1.00 54.91 81 THR A CA 1
ATOM 586 C C . THR A 1 81 ? 30.351 1.771 -7.799 1.00 54.91 81 THR A C 1
ATOM 588 O O . THR A 1 81 ? 29.778 2.219 -8.782 1.00 54.91 81 THR A O 1
ATOM 591 N N . GLY A 1 82 ? 30.665 2.505 -6.725 1.00 54.75 82 GLY A N 1
ATOM 592 C CA . GLY A 1 82 ? 30.450 3.947 -6.517 1.00 54.75 82 GLY A CA 1
ATOM 593 C C . GLY A 1 82 ? 30.058 4.777 -7.744 1.00 54.75 82 GLY A C 1
ATOM 594 O O . GLY A 1 82 ? 30.912 5.426 -8.340 1.00 54.75 82 GLY A O 1
ATOM 595 N N . CYS A 1 83 ? 28.764 4.796 -8.082 1.00 59.03 83 CYS A N 1
ATOM 596 C CA . CYS A 1 83 ? 28.256 5.648 -9.147 1.00 59.03 83 CYS A CA 1
ATOM 597 C C . CYS A 1 83 ? 28.181 7.094 -8.635 1.00 59.03 83 CYS A C 1
ATOM 599 O O . CYS A 1 83 ? 27.362 7.419 -7.768 1.00 59.03 83 CYS A O 1
ATOM 601 N N . THR A 1 84 ? 29.057 7.969 -9.126 1.00 72.12 84 THR A N 1
ATOM 602 C CA . THR A 1 84 ? 28.983 9.398 -8.797 1.00 72.12 84 THR A CA 1
ATOM 603 C C . THR A 1 84 ? 27.799 10.028 -9.529 1.00 72.12 84 THR A C 1
ATOM 605 O O . THR A 1 84 ? 27.389 9.565 -10.593 1.00 72.12 84 THR A O 1
ATOM 608 N N . TYR A 1 85 ? 27.215 11.094 -8.972 1.00 75.44 85 TYR A N 1
ATOM 609 C CA . TYR A 1 85 ? 26.083 11.783 -9.610 1.00 75.44 85 TYR A CA 1
ATOM 610 C C . TYR A 1 85 ? 26.426 12.273 -11.029 1.00 75.44 85 TYR A C 1
ATOM 612 O O . TYR A 1 85 ? 25.585 12.244 -11.922 1.00 75.44 85 TYR A O 1
ATOM 620 N N . GLU A 1 86 ? 27.690 12.632 -11.251 1.00 76.12 86 GLU A N 1
ATOM 621 C CA . GLU A 1 86 ? 28.248 13.027 -12.547 1.00 76.12 86 GLU A CA 1
ATOM 622 C C . GLU A 1 86 ? 28.123 11.942 -13.614 1.00 76.12 86 GLU A C 1
ATOM 624 O O . GLU A 1 86 ? 27.838 12.236 -14.771 1.00 76.12 86 GLU A O 1
ATOM 629 N N . GLN A 1 87 ? 28.260 10.674 -13.227 1.00 77.88 87 GLN A N 1
ATOM 630 C CA . GLN A 1 87 ? 28.106 9.553 -14.148 1.00 77.88 87 GLN A CA 1
ATOM 631 C C . GLN A 1 87 ? 26.643 9.343 -14.552 1.00 77.88 87 GLN A C 1
ATOM 633 O O . GLN A 1 87 ? 26.379 8.817 -15.626 1.00 77.88 87 GLN A O 1
ATOM 638 N N . ILE A 1 88 ? 25.669 9.777 -13.748 1.00 79.81 88 ILE A N 1
ATOM 639 C CA . ILE A 1 88 ? 24.244 9.536 -14.025 1.00 79.81 88 ILE A CA 1
ATOM 640 C C . ILE A 1 88 ? 23.777 10.300 -15.268 1.00 79.81 88 ILE A C 1
ATOM 642 O O . ILE A 1 88 ? 23.006 9.755 -16.056 1.00 79.81 88 ILE A O 1
ATOM 646 N N . TYR A 1 89 ? 24.245 11.538 -15.458 1.00 83.31 89 TYR A N 1
ATOM 647 C CA . TYR A 1 89 ? 23.839 12.372 -16.592 1.00 83.31 89 TYR A CA 1
ATOM 648 C C . TYR A 1 89 ? 24.787 12.286 -17.798 1.00 83.31 89 TYR A C 1
ATOM 650 O O . TYR A 1 89 ? 24.611 13.014 -18.777 1.00 83.31 89 TYR A O 1
ATOM 658 N N . GLN A 1 90 ? 25.788 11.400 -17.767 1.00 84.12 90 GLN A N 1
ATOM 659 C CA . GLN A 1 90 ? 26.580 11.109 -18.960 1.00 84.12 90 GLN A CA 1
ATOM 660 C C . GLN A 1 90 ? 25.660 10.580 -20.063 1.00 84.12 90 GLN A C 1
ATOM 662 O O . GLN A 1 90 ? 24.832 9.699 -19.822 1.00 84.12 90 GLN A O 1
ATOM 667 N N . PHE A 1 91 ? 25.823 11.115 -21.274 1.00 82.81 91 PHE A N 1
ATOM 668 C CA . PHE A 1 91 ? 24.984 10.802 -22.432 1.00 82.81 91 PHE A CA 1
ATOM 669 C C . PHE A 1 91 ? 24.822 9.290 -22.640 1.00 82.81 91 PHE A C 1
ATOM 671 O O . PHE A 1 91 ? 23.703 8.795 -22.767 1.00 82.81 91 PHE A O 1
ATOM 678 N N . GLU A 1 92 ? 25.929 8.544 -22.573 1.00 81.75 92 GLU A N 1
ATOM 679 C CA . GLU A 1 92 ? 25.936 7.086 -22.713 1.00 81.75 92 GLU A CA 1
ATOM 680 C C . GLU A 1 92 ? 25.068 6.395 -21.654 1.00 81.75 92 GLU A C 1
ATOM 682 O O . GLU A 1 92 ? 24.323 5.474 -21.971 1.00 81.75 92 GLU A O 1
ATOM 687 N N . ASN A 1 93 ? 25.080 6.863 -20.406 1.00 83.06 93 ASN A N 1
ATOM 688 C CA . ASN A 1 93 ? 24.320 6.241 -19.323 1.00 83.06 93 ASN A CA 1
ATOM 689 C C . ASN A 1 93 ? 22.817 6.516 -19.428 1.00 83.06 93 ASN A C 1
ATOM 691 O O . ASN A 1 93 ? 22.016 5.602 -19.207 1.00 83.06 93 ASN A O 1
ATOM 695 N N . ILE A 1 94 ? 22.423 7.726 -19.838 1.00 86.12 94 ILE A N 1
ATOM 696 C CA . ILE A 1 94 ? 21.018 8.059 -20.117 1.00 86.12 94 ILE A CA 1
ATOM 697 C C . ILE A 1 94 ? 20.517 7.246 -21.318 1.00 86.12 94 ILE A C 1
ATOM 699 O O . ILE A 1 94 ? 19.429 6.666 -21.269 1.00 86.12 94 ILE A O 1
ATOM 703 N N . LEU A 1 95 ? 21.330 7.143 -22.372 1.00 84.50 95 LEU A N 1
ATOM 704 C CA . LEU A 1 95 ? 21.022 6.355 -23.562 1.00 84.50 95 LEU A CA 1
ATOM 705 C C . LEU A 1 95 ? 20.830 4.874 -23.207 1.00 84.50 95 LEU A C 1
ATOM 707 O O . LEU A 1 95 ? 19.808 4.270 -23.541 1.00 84.50 95 LEU A O 1
ATOM 711 N N . ASN A 1 96 ? 21.765 4.306 -22.446 1.00 80.19 96 ASN A N 1
ATOM 712 C CA . ASN A 1 96 ? 21.704 2.932 -21.959 1.00 80.19 96 ASN A CA 1
ATOM 713 C C . ASN A 1 96 ? 20.446 2.695 -21.118 1.00 80.19 96 ASN A C 1
ATOM 715 O O . ASN A 1 96 ? 19.741 1.704 -21.318 1.00 80.19 96 ASN A O 1
ATOM 719 N N . ALA A 1 97 ? 20.114 3.618 -20.213 1.00 83.31 97 ALA A N 1
ATOM 720 C CA . ALA A 1 97 ? 18.903 3.546 -19.404 1.00 83.31 97 ALA A CA 1
ATOM 721 C C . ALA A 1 97 ? 17.627 3.576 -20.263 1.00 83.31 97 ALA A C 1
ATOM 723 O O . ALA A 1 97 ? 16.718 2.775 -20.030 1.00 83.31 97 ALA A O 1
ATOM 724 N N . ALA A 1 98 ? 17.566 4.432 -21.287 1.00 84.75 98 ALA A N 1
ATOM 725 C CA . ALA A 1 98 ? 16.438 4.492 -22.213 1.00 84.75 98 ALA A CA 1
ATOM 726 C C . ALA A 1 98 ? 16.236 3.159 -22.953 1.00 84.75 98 ALA A C 1
ATOM 728 O O . ALA A 1 98 ? 15.116 2.640 -23.006 1.00 84.75 98 ALA A O 1
ATOM 729 N N . TYR A 1 99 ? 17.315 2.552 -23.458 1.00 82.31 99 TYR A N 1
ATOM 730 C CA . TYR A 1 99 ? 17.254 1.241 -24.112 1.00 82.31 99 TYR A CA 1
ATOM 73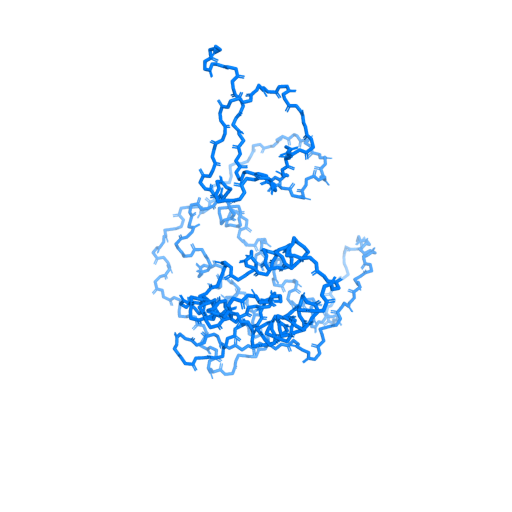1 C C . TYR A 1 99 ? 16.841 0.116 -23.152 1.00 82.31 99 TYR A C 1
ATOM 733 O O . TYR A 1 99 ? 16.010 -0.722 -23.511 1.00 82.31 99 TYR A O 1
ATOM 741 N N . GLN A 1 100 ? 17.329 0.118 -21.906 1.00 77.75 100 GLN A N 1
ATOM 742 C CA . GLN A 1 100 ? 16.886 -0.851 -20.895 1.00 77.75 100 GLN A CA 1
ATOM 743 C C . GLN A 1 100 ? 15.397 -0.684 -20.553 1.00 77.75 100 GLN A C 1
ATOM 745 O O . GLN A 1 100 ? 14.679 -1.676 -20.434 1.00 77.75 100 GLN A O 1
ATOM 750 N N . CYS A 1 101 ? 14.902 0.553 -20.462 1.00 80.81 101 CYS A N 1
ATOM 751 C CA . CYS A 1 101 ? 13.481 0.848 -20.259 1.00 80.81 101 CYS A CA 1
ATOM 752 C C . CYS A 1 101 ? 12.603 0.394 -21.436 1.00 80.81 101 CYS A C 1
ATOM 754 O O . CYS A 1 101 ? 11.458 -0.022 -21.226 1.00 80.81 101 CYS A O 1
ATOM 756 N N . ARG A 1 102 ? 13.133 0.451 -22.667 1.00 82.50 102 ARG A N 1
ATOM 757 C CA . ARG A 1 102 ? 12.453 -0.017 -23.885 1.00 82.50 102 ARG A CA 1
ATOM 758 C C . ARG A 1 102 ? 12.343 -1.541 -23.954 1.00 82.50 102 ARG A C 1
ATOM 760 O O . ARG A 1 102 ? 11.412 -2.049 -24.586 1.00 82.50 102 ARG A O 1
ATOM 767 N N . LYS A 1 103 ? 13.256 -2.281 -23.318 1.00 77.44 103 LYS A N 1
ATOM 768 C CA . LYS A 1 103 ? 13.317 -3.748 -23.385 1.00 77.44 103 LYS A CA 1
ATOM 769 C C . LYS A 1 103 ? 11.972 -4.382 -23.003 1.00 77.44 103 LYS A C 1
ATOM 771 O O . LYS A 1 103 ? 11.469 -4.210 -21.896 1.00 77.44 103 LYS A O 1
ATOM 776 N N . GLY A 1 104 ? 11.372 -5.115 -23.943 1.00 73.06 104 GLY A N 1
ATOM 777 C CA . GLY A 1 104 ? 10.064 -5.765 -23.767 1.00 73.06 104 GLY A CA 1
ATOM 778 C C . GLY A 1 104 ? 8.837 -4.848 -23.908 1.00 73.06 104 GLY A C 1
ATOM 779 O O . GLY A 1 104 ? 7.721 -5.303 -23.677 1.00 73.06 104 GLY A O 1
ATOM 780 N N . LYS A 1 105 ? 9.017 -3.574 -24.288 1.00 74.62 105 LYS A N 1
ATOM 781 C CA . LYS A 1 105 ? 7.947 -2.575 -24.500 1.00 74.62 105 LYS A CA 1
ATOM 782 C C . LYS A 1 105 ? 8.087 -1.816 -25.827 1.00 74.62 105 LYS A C 1
ATOM 784 O O . LYS A 1 105 ? 7.564 -0.709 -25.966 1.00 74.62 105 LYS A O 1
ATOM 789 N N . THR A 1 106 ? 8.776 -2.406 -26.801 1.00 68.88 106 THR A N 1
ATOM 790 C CA . THR A 1 106 ? 9.129 -1.791 -28.094 1.00 68.88 106 THR A CA 1
ATOM 791 C C . THR A 1 106 ? 7.922 -1.306 -28.897 1.00 68.88 106 THR A C 1
ATOM 793 O O . THR A 1 106 ? 8.024 -0.308 -29.597 1.00 68.88 106 THR A O 1
ATOM 796 N N . THR A 1 107 ? 6.768 -1.961 -28.756 1.00 75.00 107 THR A N 1
ATOM 797 C CA . THR A 1 107 ? 5.522 -1.622 -29.465 1.00 75.00 107 THR A CA 1
ATOM 798 C C . THR A 1 107 ? 4.613 -0.661 -28.697 1.00 75.00 107 THR A C 1
ATOM 800 O O . THR A 1 107 ? 3.547 -0.291 -29.187 1.00 75.00 107 THR A O 1
ATOM 803 N N . SER A 1 108 ? 4.990 -0.257 -27.480 1.00 74.94 108 SER A N 1
ATOM 804 C CA . SER A 1 108 ? 4.169 0.666 -26.697 1.00 74.94 108 SER A CA 1
ATOM 805 C C . SER A 1 108 ? 4.207 2.068 -27.306 1.00 74.94 108 SER A C 1
ATOM 807 O O . SER A 1 108 ? 5.276 2.575 -27.641 1.00 74.94 108 SER A O 1
ATOM 809 N N . ALA A 1 109 ? 3.044 2.717 -27.412 1.00 76.00 109 ALA A N 1
ATOM 810 C CA . ALA A 1 109 ? 2.927 4.052 -28.004 1.00 76.00 109 ALA A CA 1
ATOM 811 C C . ALA A 1 109 ? 3.861 5.078 -27.337 1.00 76.00 109 ALA A C 1
ATOM 813 O O . ALA A 1 109 ? 4.460 5.902 -28.017 1.00 76.00 109 ALA A O 1
ATOM 814 N N . SER A 1 110 ? 4.041 4.986 -26.016 1.00 71.56 110 SER A N 1
ATOM 815 C CA . SER A 1 110 ? 4.962 5.843 -25.265 1.00 71.56 110 SER A CA 1
ATOM 816 C C . SER A 1 110 ? 6.429 5.596 -25.623 1.00 71.56 110 SER A C 1
ATOM 818 O O . SER A 1 110 ? 7.178 6.556 -25.767 1.00 71.56 110 SER A O 1
ATOM 820 N N . ALA A 1 111 ? 6.846 4.335 -25.794 1.00 75.06 111 ALA A N 1
ATOM 821 C CA . ALA A 1 111 ? 8.209 4.029 -26.221 1.00 75.06 111 ALA A CA 1
ATOM 822 C C . ALA A 1 111 ? 8.444 4.478 -27.668 1.00 75.06 111 ALA A C 1
ATOM 824 O O . ALA A 1 111 ? 9.453 5.111 -27.944 1.00 75.06 111 ALA A O 1
ATOM 825 N N . LEU A 1 112 ? 7.501 4.229 -28.577 1.00 80.69 112 LEU A N 1
ATOM 826 C CA . LEU A 1 112 ? 7.603 4.693 -29.963 1.00 80.69 112 LEU A CA 1
ATOM 827 C C . LEU A 1 112 ? 7.702 6.220 -30.043 1.00 80.69 112 LEU A C 1
ATOM 829 O O . LEU A 1 112 ? 8.599 6.735 -30.699 1.00 80.69 112 LEU A O 1
ATOM 833 N N . ALA A 1 113 ? 6.846 6.950 -29.323 1.00 81.19 113 ALA A N 1
ATOM 834 C CA . ALA A 1 113 ? 6.894 8.411 -29.283 1.00 81.19 113 ALA A CA 1
ATOM 835 C C . ALA A 1 113 ? 8.235 8.941 -28.746 1.00 81.19 113 ALA A C 1
ATOM 837 O O . ALA A 1 113 ? 8.787 9.886 -29.304 1.00 81.19 113 ALA A O 1
ATOM 838 N N . PHE A 1 114 ? 8.778 8.308 -27.702 1.00 83.19 114 PHE A N 1
ATOM 839 C CA . PHE A 1 114 ? 10.072 8.681 -27.132 1.00 83.19 114 PHE A CA 1
ATOM 840 C C . PHE A 1 114 ? 11.233 8.414 -28.102 1.00 83.19 114 PHE A C 1
ATOM 842 O O . PHE A 1 114 ? 12.067 9.285 -28.329 1.00 83.19 114 PHE A O 1
ATOM 849 N N . PHE A 1 115 ? 11.281 7.226 -28.707 1.00 85.56 115 PHE A N 1
ATOM 850 C CA . PHE A 1 115 ? 12.370 6.835 -29.606 1.00 85.56 115 PHE A CA 1
ATOM 851 C C . PHE A 1 115 ? 12.279 7.496 -30.984 1.00 85.56 115 PHE A C 1
ATOM 853 O O . PHE A 1 115 ? 13.305 7.665 -31.634 1.00 85.56 115 PHE A O 1
ATOM 860 N N . ASN A 1 116 ? 11.092 7.945 -31.400 1.00 84.81 116 ASN A N 1
ATOM 861 C CA . ASN A 1 116 ? 10.952 8.770 -32.592 1.00 84.81 116 ASN A CA 1
ATOM 862 C C . ASN A 1 116 ? 11.740 10.075 -32.465 1.00 84.81 116 ASN A C 1
ATOM 864 O O . ASN A 1 116 ? 12.228 10.546 -33.475 1.00 84.81 116 ASN A O 1
ATOM 868 N N . ASN A 1 117 ? 11.906 10.647 -31.271 1.00 84.75 117 ASN A N 1
ATOM 869 C CA . ASN A 1 117 ? 12.733 11.840 -31.043 1.00 84.75 117 ASN A CA 1
ATOM 870 C C . ASN A 1 117 ? 13.843 11.531 -30.029 1.00 84.75 117 ASN A C 1
ATOM 872 O O . ASN A 1 117 ? 14.014 12.259 -29.054 1.00 84.75 117 ASN A O 1
ATOM 876 N N . LEU A 1 118 ? 14.547 10.405 -30.217 1.00 83.81 118 LEU A N 1
ATOM 877 C CA . LEU A 1 118 ? 15.486 9.882 -29.224 1.00 83.81 118 LEU A CA 1
ATOM 878 C C . LEU A 1 118 ? 16.528 10.927 -28.807 1.00 83.81 118 LEU A C 1
ATOM 880 O O . LEU A 1 118 ? 16.644 11.210 -27.623 1.00 83.81 118 LEU A O 1
ATOM 884 N N . GLU A 1 119 ? 17.246 11.522 -29.757 1.00 80.38 119 GLU A N 1
ATOM 885 C CA . GLU A 1 119 ? 18.330 12.468 -29.459 1.00 80.38 119 GLU A CA 1
ATOM 886 C C . GLU A 1 119 ? 17.843 13.701 -28.689 1.00 80.38 119 GLU A C 1
ATOM 888 O O . GLU A 1 119 ? 18.389 14.011 -27.633 1.00 80.38 119 GLU A O 1
ATOM 893 N N . GLU A 1 120 ? 16.773 14.353 -29.158 1.00 78.94 120 GLU A N 1
ATOM 894 C CA . GLU A 1 120 ? 16.176 15.519 -28.491 1.00 78.94 120 GLU A CA 1
ATOM 895 C C . GLU A 1 120 ? 15.743 15.186 -27.060 1.00 78.94 120 GLU A C 1
ATOM 897 O O . GLU A 1 120 ? 16.023 15.941 -26.131 1.00 78.94 120 GLU A O 1
ATOM 902 N N . ASN A 1 121 ? 15.120 14.021 -26.866 1.00 86.06 121 ASN A N 1
ATOM 903 C CA . ASN A 1 121 ? 14.678 13.572 -25.553 1.00 86.06 121 ASN A CA 1
ATOM 904 C C . ASN A 1 121 ? 15.858 13.258 -24.620 1.00 86.06 121 ASN A C 1
ATOM 906 O O . ASN A 1 121 ? 15.805 13.592 -23.438 1.00 86.06 121 ASN A O 1
ATOM 910 N N . ILE A 1 122 ? 16.931 12.635 -25.120 1.00 88.50 122 ILE A N 1
ATOM 911 C CA . ILE A 1 122 ? 18.130 12.345 -24.318 1.00 88.50 122 ILE A CA 1
ATOM 912 C C . ILE A 1 122 ? 18.839 13.645 -23.925 1.00 88.50 122 ILE A C 1
ATOM 914 O O . ILE A 1 122 ? 19.193 13.807 -22.758 1.00 88.50 122 ILE A O 1
ATOM 918 N N . VAL A 1 123 ? 18.990 14.591 -24.856 1.00 84.25 123 VAL A N 1
ATOM 919 C CA . VAL A 1 123 ? 19.575 15.915 -24.591 1.00 84.25 123 VAL A CA 1
ATOM 920 C C . VAL A 1 123 ? 18.716 16.704 -23.603 1.00 84.25 123 VAL A C 1
ATOM 922 O O . VAL A 1 123 ? 19.247 17.336 -22.692 1.00 84.25 123 VAL A O 1
ATOM 925 N N . GLN A 1 124 ? 17.388 16.635 -23.722 1.00 83.50 124 GLN A N 1
ATOM 926 C CA . GLN A 1 124 ? 16.480 17.256 -22.762 1.00 83.50 124 GLN A CA 1
ATOM 927 C C . GLN A 1 124 ? 16.663 16.665 -21.359 1.00 83.50 124 GLN A C 1
ATOM 929 O O . GLN A 1 124 ? 16.848 17.420 -20.408 1.00 83.50 124 GLN A O 1
ATOM 934 N N . ILE A 1 125 ? 16.675 15.335 -21.228 1.00 86.75 125 ILE A N 1
ATOM 935 C CA . ILE A 1 125 ? 16.898 14.660 -19.941 1.00 86.75 125 ILE A CA 1
ATOM 936 C C . ILE A 1 125 ? 18.268 15.034 -19.371 1.00 86.75 125 ILE A C 1
ATOM 938 O O . ILE A 1 125 ? 18.388 15.305 -18.178 1.00 86.75 125 ILE A O 1
ATOM 942 N N . GLN A 1 126 ? 19.301 15.089 -20.209 1.00 88.25 126 GLN A N 1
ATOM 943 C CA . GLN A 1 126 ? 20.633 15.504 -19.791 1.00 88.25 126 GLN A CA 1
ATOM 944 C C . GLN A 1 126 ? 20.624 16.937 -19.251 1.00 88.25 126 GLN A C 1
ATOM 946 O O . GLN A 1 126 ? 21.144 17.174 -18.168 1.00 88.25 126 GLN A O 1
ATOM 951 N N . ASN A 1 127 ? 19.985 17.879 -19.945 1.00 81.88 127 ASN A N 1
ATOM 952 C CA . ASN A 1 127 ? 19.859 19.267 -19.500 1.00 81.88 127 ASN A CA 1
ATOM 953 C C . ASN A 1 127 ? 19.032 19.404 -18.217 1.00 81.88 127 ASN A C 1
ATOM 955 O O . ASN A 1 127 ? 19.375 20.214 -17.361 1.00 81.88 127 ASN A O 1
ATOM 959 N N . GLU A 1 128 ? 17.977 18.608 -18.046 1.00 83.06 128 GLU A N 1
ATOM 960 C CA . GLU A 1 128 ? 17.191 18.568 -16.809 1.00 83.06 128 GLU A CA 1
ATOM 961 C C . GLU A 1 128 ? 18.028 18.049 -15.630 1.00 83.06 128 GLU A C 1
ATOM 963 O O . GLU A 1 128 ? 17.974 18.611 -14.537 1.00 83.06 128 GLU A O 1
ATOM 968 N N . LEU A 1 129 ? 18.850 17.018 -15.855 1.00 83.31 129 LEU A N 1
ATOM 969 C CA . LEU A 1 129 ? 19.736 16.453 -14.836 1.00 83.31 129 LEU A CA 1
ATOM 970 C C . LEU A 1 129 ? 20.941 17.361 -14.536 1.00 83.31 129 LEU A C 1
ATOM 972 O O . LEU A 1 129 ? 21.304 17.526 -13.372 1.00 83.31 129 LEU A O 1
ATOM 976 N N . MET A 1 130 ? 21.533 18.000 -15.546 1.00 77.38 130 MET A N 1
ATOM 977 C CA . MET A 1 130 ? 22.642 18.953 -15.394 1.00 77.38 130 MET A CA 1
ATOM 978 C C . MET A 1 130 ? 22.189 20.299 -14.829 1.00 77.38 130 MET A C 1
ATOM 980 O O . MET A 1 130 ? 22.919 20.916 -14.057 1.00 77.38 130 MET A O 1
ATOM 984 N N . GLY A 1 131 ? 20.972 20.742 -15.156 1.00 65.62 131 GLY A N 1
ATOM 985 C CA . GLY A 1 131 ? 20.360 21.960 -14.618 1.00 65.62 131 GLY A CA 1
ATOM 986 C C . GLY A 1 131 ? 20.223 21.937 -13.092 1.00 65.62 131 GLY A C 1
ATOM 987 O O . GLY A 1 131 ? 20.087 22.986 -12.465 1.00 65.62 131 GLY A O 1
ATOM 988 N N . SER A 1 132 ? 20.343 20.754 -12.483 1.00 51.41 132 SER A N 1
ATOM 989 C CA . SER A 1 132 ? 20.460 20.558 -11.037 1.00 51.41 132 SER A CA 1
ATOM 990 C C . SER A 1 132 ? 21.829 20.938 -10.446 1.00 51.41 132 SER A C 1
ATOM 992 O O . SER A 1 132 ? 21.908 21.094 -9.229 1.00 51.41 132 SER A O 1
ATOM 994 N N . LEU A 1 133 ? 22.900 21.053 -11.249 1.00 50.38 133 LEU A N 1
ATOM 995 C CA . LEU A 1 133 ? 24.290 21.129 -10.764 1.00 50.38 133 LEU A CA 1
ATOM 996 C C . LEU A 1 133 ? 25.133 22.328 -11.249 1.00 50.38 133 LEU A C 1
ATOM 998 O O . LEU A 1 133 ? 26.267 22.458 -10.799 1.00 50.38 133 LEU A O 1
ATOM 1002 N N . GLY A 1 134 ? 24.634 23.241 -12.091 1.00 44.59 134 GLY A N 1
ATOM 1003 C CA . GLY A 1 134 ? 25.459 24.392 -12.489 1.00 44.59 134 GLY A CA 1
ATOM 1004 C C . GLY A 1 134 ? 24.788 25.451 -13.357 1.00 44.59 134 GLY A C 1
ATOM 1005 O O . GLY A 1 134 ? 24.755 25.339 -14.576 1.00 44.59 134 GLY A O 1
ATOM 1006 N N . PHE A 1 135 ? 24.385 26.559 -12.732 1.00 44.53 135 PHE A N 1
ATOM 1007 C CA . PHE A 1 135 ? 24.619 27.884 -13.313 1.00 44.53 135 PHE A CA 1
ATOM 1008 C C . PHE A 1 135 ? 26.105 28.191 -13.111 1.00 44.53 135 PHE A C 1
ATOM 1010 O O . PHE A 1 135 ? 26.475 28.663 -12.043 1.00 44.53 135 PHE A O 1
ATOM 1017 N N . LEU A 1 136 ? 26.953 27.849 -14.078 1.00 40.69 136 LEU A N 1
ATOM 1018 C CA . LEU A 1 136 ? 28.305 28.394 -14.272 1.00 40.69 136 LEU A CA 1
ATOM 1019 C C . LEU A 1 136 ? 28.901 27.673 -15.481 1.00 40.69 136 LEU A C 1
ATOM 1021 O O . LEU A 1 136 ? 29.659 26.744 -15.298 1.00 40.69 136 LEU A O 1
ATOM 1025 N N . PHE A 1 137 ? 28.461 28.015 -16.692 1.00 35.47 137 PHE A N 1
ATOM 1026 C CA . PHE A 1 137 ? 29.275 28.131 -17.912 1.00 35.47 137 PHE A CA 1
ATOM 1027 C C . PHE A 1 137 ? 28.370 28.743 -18.998 1.00 35.47 137 PHE A C 1
ATOM 1029 O O . PHE A 1 137 ? 27.227 28.337 -19.196 1.00 35.47 137 PHE A O 1
ATOM 1036 N N . GLU A 1 138 ? 28.853 29.825 -19.599 1.00 41.56 138 GLU A N 1
ATOM 1037 C CA . GLU A 1 138 ? 28.134 30.766 -20.462 1.00 41.56 138 GLU A CA 1
ATOM 1038 C C . GLU A 1 138 ? 27.688 30.181 -21.811 1.00 41.56 138 GLU A C 1
ATOM 1040 O O . GLU A 1 138 ? 28.383 29.362 -22.396 1.00 41.56 138 GLU A O 1
ATOM 1045 N N . THR A 1 139 ? 26.622 30.746 -22.394 1.00 34.34 139 THR A N 1
ATOM 1046 C CA . THR A 1 139 ? 26.703 31.341 -23.746 1.00 34.34 139 THR A CA 1
ATOM 1047 C C . THR A 1 139 ? 25.731 32.532 -23.865 1.00 34.34 139 THR A C 1
ATOM 1049 O O . THR A 1 139 ? 24.549 32.406 -23.530 1.00 34.34 139 THR A O 1
ATOM 1052 N N . PRO A 1 140 ? 26.175 33.708 -24.350 1.00 43.72 140 PRO A N 1
ATOM 1053 C CA . PRO A 1 140 ? 25.304 34.852 -24.577 1.00 43.72 140 PRO A CA 1
ATOM 1054 C C . PRO A 1 140 ? 24.782 34.813 -26.018 1.00 43.72 140 PRO A C 1
ATOM 1056 O O . PRO A 1 140 ? 25.406 35.377 -26.908 1.00 43.72 140 PRO A O 1
ATOM 1059 N N . SER A 1 141 ? 23.643 34.168 -26.300 1.00 36.97 141 SER A N 1
ATOM 1060 C CA . SER A 1 141 ? 22.983 34.452 -27.594 1.00 36.97 141 SER A CA 1
ATOM 1061 C C . SER A 1 141 ? 21.472 34.284 -27.702 1.00 36.97 141 SER A C 1
ATOM 1063 O O . SER A 1 141 ? 20.921 34.719 -28.709 1.00 36.97 141 SER A O 1
ATOM 1065 N N . LYS A 1 142 ? 20.743 33.758 -26.709 1.00 37.19 142 LYS A N 1
ATOM 1066 C CA . LYS A 1 142 ? 19.268 33.728 -26.787 1.00 37.19 142 LYS A CA 1
ATOM 1067 C C . LYS A 1 142 ? 18.616 34.052 -25.448 1.00 37.19 142 LYS A C 1
ATOM 1069 O O . LYS A 1 142 ? 18.213 33.176 -24.694 1.00 37.19 142 LYS A O 1
ATOM 1074 N N . ARG A 1 143 ? 18.465 35.355 -25.182 1.00 41.03 143 ARG A N 1
ATOM 1075 C CA . ARG A 1 143 ? 17.474 35.868 -24.226 1.00 41.03 143 ARG A CA 1
ATOM 1076 C C . ARG A 1 143 ? 16.079 35.672 -24.824 1.00 41.03 143 ARG A C 1
ATOM 1078 O O . ARG A 1 143 ? 15.549 36.566 -25.471 1.00 41.03 143 ARG A O 1
ATOM 1085 N N . ALA A 1 144 ? 15.482 34.512 -24.586 1.00 34.62 144 ALA A N 1
ATOM 1086 C CA . ALA A 1 144 ? 14.036 34.412 -24.451 1.00 34.62 144 ALA A CA 1
ATOM 1087 C C . ALA A 1 144 ? 13.777 34.141 -22.972 1.00 34.62 144 ALA A C 1
ATOM 1089 O O . ALA A 1 144 ? 14.187 33.118 -22.431 1.00 34.62 144 ALA A O 1
ATOM 1090 N N . ALA A 1 145 ? 13.204 35.136 -22.306 1.00 37.78 145 ALA A N 1
ATOM 1091 C CA . ALA A 1 145 ? 12.948 35.146 -20.882 1.00 37.78 145 ALA A CA 1
ATOM 1092 C C . ALA A 1 145 ? 12.112 33.929 -20.463 1.00 37.78 145 ALA A C 1
ATOM 1094 O O . ALA A 1 145 ? 10.891 33.935 -20.600 1.00 37.78 145 ALA A O 1
ATOM 1095 N N . PHE A 1 146 ? 12.753 32.909 -19.891 1.00 36.72 146 PHE A N 1
ATOM 1096 C CA . PHE A 1 146 ? 12.041 31.936 -19.076 1.00 36.72 146 PHE A CA 1
ATOM 1097 C C . PHE A 1 146 ? 11.979 32.478 -17.647 1.00 36.72 146 PHE A C 1
ATOM 1099 O O . PHE A 1 146 ? 12.733 32.095 -16.757 1.00 36.72 146 PHE A O 1
ATOM 1106 N N . SER A 1 147 ? 11.069 33.436 -17.455 1.00 34.41 147 SER A N 1
ATOM 1107 C CA . SER A 1 147 ? 10.546 33.854 -16.150 1.00 34.41 147 SER A CA 1
ATOM 1108 C C . SER A 1 147 ? 9.649 32.734 -15.608 1.00 34.41 147 SER A C 1
ATOM 1110 O O . SER A 1 147 ? 8.430 32.850 -15.517 1.00 34.41 147 SER A O 1
ATOM 1112 N N . GLY A 1 148 ? 10.255 31.579 -15.359 1.00 37.28 148 GLY A N 1
ATOM 1113 C CA . GLY A 1 148 ? 9.638 30.471 -14.660 1.00 37.28 148 GLY A CA 1
ATOM 1114 C C . GLY A 1 148 ? 10.271 30.430 -13.290 1.00 37.28 148 GLY A C 1
ATOM 1115 O O . GLY A 1 148 ? 11.383 29.933 -13.144 1.00 37.28 148 GLY A O 1
ATOM 1116 N N . SER A 1 149 ? 9.590 30.985 -12.295 1.00 37.16 149 SER A N 1
ATOM 1117 C CA . SER A 1 149 ? 9.925 30.810 -10.888 1.00 37.16 149 SER A CA 1
ATOM 1118 C C . SER A 1 149 ? 9.908 29.312 -10.575 1.00 37.16 149 SER A C 1
ATOM 1120 O O . SER A 1 149 ? 8.877 28.765 -10.185 1.00 37.16 149 SER A O 1
ATOM 1122 N N . CYS A 1 150 ? 11.031 28.625 -10.793 1.00 37.50 150 CYS A N 1
ATOM 1123 C CA . CYS A 1 150 ? 11.228 27.262 -10.331 1.00 37.50 150 CYS A CA 1
ATOM 1124 C C . CYS A 1 150 ? 11.095 27.320 -8.814 1.00 37.50 150 CYS A C 1
ATOM 1126 O O . CYS A 1 150 ? 11.975 27.811 -8.113 1.00 37.50 150 CYS A O 1
ATOM 1128 N N . SER A 1 151 ? 9.947 26.898 -8.293 1.00 42.53 151 SER A N 1
ATOM 1129 C CA . SER A 1 151 ? 9.796 26.671 -6.867 1.00 42.53 151 SER A CA 1
ATOM 1130 C C . SER A 1 151 ? 10.615 25.426 -6.553 1.00 42.53 151 SER A C 1
ATOM 1132 O O . SER A 1 151 ? 10.183 24.298 -6.783 1.00 42.53 151 SER A O 1
ATOM 1134 N N . TRP A 1 152 ? 11.852 25.652 -6.119 1.00 47.09 152 TRP A N 1
ATOM 1135 C CA . TRP A 1 152 ? 12.795 24.627 -5.696 1.00 47.09 152 TRP A CA 1
ATOM 1136 C C . TRP A 1 152 ? 12.229 23.892 -4.473 1.00 47.09 152 TRP A C 1
ATOM 1138 O O . TRP A 1 152 ? 12.508 24.246 -3.325 1.00 47.09 152 TRP A O 1
ATOM 1148 N N . LEU A 1 153 ? 11.406 22.866 -4.692 1.00 56.56 153 LEU A N 1
ATOM 1149 C CA . LEU A 1 153 ? 10.989 21.968 -3.622 1.00 56.56 153 LEU A CA 1
ATOM 1150 C C . LEU A 1 153 ? 12.178 21.079 -3.259 1.00 56.56 153 LEU A C 1
ATOM 1152 O O . LEU A 1 153 ? 12.482 20.095 -3.928 1.00 56.56 153 LEU A O 1
ATOM 1156 N N . LYS A 1 154 ? 12.869 21.446 -2.179 1.00 72.00 154 LYS A N 1
ATOM 1157 C CA . LYS A 1 154 ? 13.939 20.628 -1.605 1.00 72.00 154 LYS A CA 1
ATOM 1158 C C . LYS A 1 154 ? 13.355 19.311 -1.091 1.00 72.00 154 LYS A C 1
ATOM 1160 O O . LYS A 1 154 ? 12.337 19.291 -0.396 1.00 72.00 154 LYS A O 1
ATOM 1165 N N . THR A 1 155 ? 14.019 18.202 -1.400 1.00 68.44 155 THR A N 1
ATOM 1166 C CA . THR A 1 155 ? 13.637 16.880 -0.898 1.00 68.44 155 THR A CA 1
ATOM 1167 C C . THR A 1 155 ? 13.774 16.829 0.624 1.00 68.44 155 THR A C 1
ATOM 1169 O O . THR A 1 155 ? 14.772 17.269 1.189 1.00 68.44 155 THR A O 1
ATOM 1172 N N . ASN A 1 156 ? 12.774 16.273 1.309 1.00 82.25 156 ASN A N 1
ATOM 1173 C CA . ASN A 1 156 ? 12.812 16.084 2.762 1.00 82.25 156 ASN A CA 1
ATOM 1174 C C . ASN A 1 156 ? 13.843 14.996 3.139 1.00 82.25 156 ASN A C 1
ATOM 1176 O O . ASN A 1 156 ? 14.076 14.085 2.346 1.00 82.25 156 ASN A O 1
ATOM 1180 N N . SER A 1 157 ? 14.366 15.012 4.370 1.00 80.00 157 SER A N 1
ATOM 1181 C CA . SER A 1 157 ? 15.236 13.964 4.943 1.00 80.00 157 SER A CA 1
ATOM 1182 C C . SER A 1 157 ? 14.635 12.547 4.948 1.00 80.00 157 SER A C 1
ATOM 1184 O O . SER A 1 157 ? 15.338 11.567 5.169 1.00 80.00 157 SER A O 1
ATOM 1186 N N . LYS A 1 158 ? 13.332 12.408 4.676 1.00 73.94 158 LYS A N 1
ATOM 1187 C CA . LYS A 1 158 ? 12.652 11.122 4.429 1.00 73.94 158 LYS A CA 1
ATOM 1188 C C . LYS A 1 158 ? 12.997 10.493 3.072 1.00 73.94 158 LYS A C 1
ATOM 1190 O O . LYS A 1 158 ? 12.682 9.319 2.860 1.00 73.94 158 LYS A O 1
ATOM 1195 N N . THR A 1 159 ? 13.573 11.273 2.160 1.00 79.81 159 THR A N 1
ATOM 1196 C CA . THR A 1 159 ? 13.921 10.851 0.800 1.00 79.81 159 THR A CA 1
ATOM 1197 C C . THR A 1 159 ? 15.185 10.016 0.858 1.00 79.81 159 THR A C 1
ATOM 1199 O O . THR A 1 159 ? 16.199 10.444 1.395 1.00 79.81 159 THR A O 1
ATOM 1202 N N . GLN A 1 160 ? 15.105 8.797 0.345 1.00 80.38 160 GLN A N 1
ATOM 1203 C CA . GLN A 1 160 ? 16.189 7.829 0.400 1.00 80.38 160 GLN A CA 1
ATOM 1204 C C . GLN A 1 160 ? 16.161 6.993 -0.871 1.00 80.38 160 GLN A C 1
ATOM 1206 O O . GLN A 1 160 ? 15.093 6.547 -1.296 1.00 80.38 160 GLN A O 1
ATOM 1211 N N . VAL A 1 161 ? 17.336 6.775 -1.450 1.00 80.94 161 VAL A N 1
ATOM 1212 C CA . VAL A 1 161 ? 17.536 5.873 -2.583 1.00 80.94 161 VAL A CA 1
ATOM 1213 C C . VAL A 1 161 ? 18.121 4.584 -2.026 1.00 80.94 161 VAL A C 1
ATOM 1215 O O . VAL A 1 161 ? 19.095 4.613 -1.279 1.00 80.94 161 VAL A O 1
ATOM 1218 N N . PHE A 1 162 ? 17.491 3.451 -2.322 1.00 79.00 162 PHE A N 1
ATOM 1219 C CA . PHE A 1 162 ? 17.973 2.143 -1.893 1.00 79.00 162 PHE A CA 1
ATOM 1220 C C . PHE A 1 162 ? 17.631 1.079 -2.941 1.00 79.00 162 PHE A C 1
ATOM 1222 O O . PHE A 1 162 ? 16.580 1.171 -3.583 1.00 79.00 162 PHE A O 1
ATOM 1229 N N . PRO A 1 163 ? 18.484 0.057 -3.114 1.00 73.06 163 PRO A N 1
ATOM 1230 C CA . PRO A 1 163 ? 18.212 -1.032 -4.040 1.00 73.06 163 PRO A CA 1
ATOM 1231 C C . PRO A 1 163 ? 17.056 -1.904 -3.532 1.00 73.06 163 PRO A C 1
ATOM 1233 O O . PRO A 1 163 ? 16.992 -2.275 -2.356 1.00 73.06 163 PRO A O 1
ATOM 1236 N N . ILE A 1 164 ? 16.145 -2.277 -4.433 1.00 71.56 164 ILE A N 1
ATOM 1237 C CA . ILE A 1 164 ? 15.087 -3.252 -4.144 1.00 71.56 164 ILE A CA 1
ATOM 1238 C C . ILE A 1 164 ? 15.685 -4.645 -4.359 1.00 71.56 164 ILE A C 1
ATOM 1240 O O . ILE A 1 164 ? 15.783 -5.119 -5.491 1.00 71.56 164 ILE A O 1
ATOM 1244 N N . ALA A 1 165 ? 16.127 -5.302 -3.283 1.00 63.94 165 ALA A N 1
ATOM 1245 C CA . ALA A 1 165 ? 16.705 -6.640 -3.405 1.00 63.94 165 ALA A CA 1
ATOM 1246 C C . ALA A 1 165 ? 15.638 -7.666 -3.832 1.00 63.94 165 ALA A C 1
ATOM 1248 O O . ALA A 1 165 ? 14.506 -7.645 -3.341 1.00 63.94 165 ALA A O 1
ATOM 1249 N N . LYS A 1 166 ? 16.014 -8.593 -4.725 1.00 67.56 166 LYS A N 1
ATOM 1250 C CA . LYS A 1 166 ? 15.119 -9.646 -5.243 1.00 67.56 166 LYS A CA 1
ATOM 1251 C C . LYS A 1 166 ? 14.670 -10.639 -4.159 1.00 67.56 166 LYS A C 1
ATOM 1253 O O . LYS A 1 166 ? 13.570 -11.173 -4.254 1.00 67.56 166 LYS A O 1
ATOM 1258 N N . ALA A 1 167 ? 15.488 -10.853 -3.126 1.00 65.56 167 ALA A N 1
ATOM 1259 C CA . ALA A 1 167 ? 15.187 -11.695 -1.968 1.00 65.56 167 ALA A CA 1
ATOM 1260 C C . ALA A 1 167 ? 15.712 -11.037 -0.680 1.00 65.56 167 ALA A C 1
ATOM 1262 O O . ALA A 1 167 ? 16.760 -10.396 -0.705 1.00 65.56 167 ALA A O 1
ATOM 1263 N N . ASN A 1 168 ? 14.972 -11.171 0.429 1.00 69.06 168 ASN A N 1
ATOM 1264 C CA . ASN A 1 168 ? 15.326 -10.669 1.772 1.00 69.06 168 ASN A CA 1
ATOM 1265 C C . ASN A 1 168 ? 15.710 -9.174 1.855 1.00 69.06 168 ASN A C 1
ATOM 1267 O O . ASN A 1 168 ? 16.387 -8.744 2.785 1.00 69.06 168 ASN A O 1
ATOM 1271 N N . GLY A 1 169 ? 15.245 -8.370 0.894 1.00 78.00 169 GLY A N 1
ATOM 1272 C CA . GLY A 1 169 ? 15.498 -6.936 0.828 1.00 78.00 169 GLY A CA 1
ATOM 1273 C C . GLY A 1 169 ? 14.551 -6.086 1.663 1.00 78.00 169 GLY A C 1
ATOM 1274 O O . GLY A 1 169 ? 13.501 -6.524 2.142 1.00 78.00 169 GLY A O 1
ATOM 1275 N N . ARG A 1 170 ? 14.900 -4.806 1.765 1.00 84.31 170 ARG A N 1
ATOM 1276 C CA . ARG A 1 170 ? 14.023 -3.774 2.316 1.00 84.31 170 ARG A CA 1
ATOM 1277 C C . ARG A 1 170 ? 12.805 -3.560 1.406 1.00 84.31 170 ARG A C 1
ATOM 1279 O O . ARG A 1 170 ? 12.953 -3.419 0.196 1.00 84.31 170 ARG A O 1
ATOM 1286 N N . SER A 1 171 ? 11.608 -3.479 1.991 1.00 87.69 171 SER A N 1
ATOM 1287 C CA . SER A 1 171 ? 10.391 -3.119 1.252 1.00 87.69 171 SER A CA 1
ATOM 1288 C C . SER A 1 171 ? 10.329 -1.630 0.929 1.00 87.69 171 SER A C 1
ATOM 1290 O O . SER A 1 171 ? 10.716 -0.796 1.754 1.00 87.69 171 SER A O 1
ATOM 1292 N N . LEU A 1 172 ? 9.720 -1.294 -0.207 1.00 88.81 172 LEU A N 1
ATOM 1293 C CA . LEU A 1 172 ? 9.302 0.071 -0.502 1.00 88.81 172 LEU A CA 1
ATOM 1294 C C . LEU A 1 172 ? 8.004 0.387 0.251 1.00 88.81 172 LEU A C 1
ATOM 1296 O O . LEU A 1 172 ? 6.959 -0.219 0.005 1.00 88.81 172 LEU A O 1
ATOM 1300 N N . ASP A 1 173 ? 8.078 1.337 1.181 1.00 89.00 173 ASP A N 1
ATOM 1301 C CA . ASP A 1 173 ? 6.910 1.855 1.891 1.00 89.00 173 ASP A CA 1
ATOM 1302 C C . ASP A 1 173 ? 6.176 2.864 0.992 1.00 89.00 173 ASP A C 1
ATOM 1304 O O . ASP A 1 173 ? 6.670 3.967 0.765 1.00 89.00 173 ASP A O 1
ATOM 1308 N N . PHE A 1 174 ? 4.980 2.516 0.508 1.00 87.69 174 PHE A N 1
ATOM 1309 C CA . PHE A 1 174 ? 4.184 3.396 -0.357 1.00 87.69 174 PHE A CA 1
ATOM 1310 C C . PHE A 1 174 ? 2.687 3.275 -0.061 1.00 87.69 174 PHE A C 1
ATOM 1312 O O . PHE A 1 174 ? 2.158 2.170 0.029 1.00 87.69 174 PHE A O 1
ATOM 1319 N N . LEU A 1 175 ? 2.004 4.412 0.128 1.00 88.25 175 LEU A N 1
ATOM 1320 C CA . LEU A 1 175 ? 0.550 4.512 0.372 1.00 88.25 175 LEU A CA 1
ATOM 1321 C C . LEU A 1 175 ? -0.015 3.548 1.442 1.00 88.25 175 LEU A C 1
ATOM 1323 O O . LEU A 1 175 ? -1.159 3.109 1.363 1.00 88.25 175 LEU A O 1
ATOM 1327 N N . GLY A 1 176 ? 0.777 3.211 2.466 1.00 89.44 176 GLY A N 1
ATOM 1328 C CA . GLY A 1 176 ? 0.360 2.295 3.540 1.00 89.44 176 GLY A CA 1
ATOM 1329 C C . GLY A 1 176 ? 0.662 0.814 3.287 1.00 89.44 176 GLY A C 1
ATOM 1330 O O . GLY A 1 176 ? 0.309 -0.031 4.115 1.00 89.44 176 GLY A O 1
ATOM 1331 N N . TYR A 1 177 ? 1.379 0.505 2.210 1.00 94.12 177 TYR A N 1
ATOM 1332 C CA . TYR A 1 177 ? 1.846 -0.831 1.867 1.00 94.12 177 TYR A CA 1
ATOM 1333 C C . TYR A 1 177 ? 3.358 -0.963 2.025 1.00 94.12 177 TYR A C 1
ATOM 1335 O O . TYR A 1 177 ? 4.094 0.019 1.964 1.00 94.12 177 TYR A O 1
ATOM 1343 N N . ARG A 1 178 ? 3.793 -2.206 2.210 1.00 93.00 178 ARG A N 1
ATOM 1344 C CA . ARG A 1 178 ? 5.172 -2.672 2.099 1.00 93.00 178 ARG A CA 1
ATOM 1345 C C . ARG A 1 178 ? 5.268 -3.469 0.808 1.00 93.00 178 ARG A C 1
ATOM 1347 O O . ARG A 1 178 ? 4.754 -4.586 0.734 1.00 93.00 178 ARG A O 1
ATOM 1354 N N . ILE A 1 179 ? 5.844 -2.854 -0.214 1.00 91.38 179 ILE A N 1
ATOM 1355 C CA . ILE A 1 179 ? 5.928 -3.411 -1.561 1.00 91.38 179 ILE A CA 1
ATOM 1356 C C . ILE A 1 179 ? 7.264 -4.138 -1.704 1.00 91.38 179 ILE A C 1
ATOM 1358 O O . ILE A 1 179 ? 8.323 -3.557 -1.457 1.00 91.38 179 ILE A O 1
ATOM 1362 N N . TYR A 1 180 ? 7.194 -5.405 -2.099 1.00 88.69 180 TYR A N 1
ATOM 1363 C CA . TYR A 1 180 ? 8.330 -6.216 -2.521 1.00 88.69 180 TYR A CA 1
ATOM 1364 C C . TYR A 1 180 ? 8.219 -6.495 -4.022 1.00 88.69 180 TYR A C 1
ATOM 1366 O O . TYR A 1 180 ? 7.171 -6.268 -4.625 1.00 88.69 180 TYR A O 1
ATOM 1374 N N . ALA A 1 181 ? 9.287 -7.019 -4.625 1.00 85.69 181 ALA A N 1
ATOM 1375 C CA . ALA A 1 181 ? 9.269 -7.410 -6.034 1.00 85.69 181 ALA A CA 1
ATOM 1376 C C . ALA A 1 181 ? 8.236 -8.515 -6.332 1.00 85.69 181 ALA A C 1
ATOM 1378 O O . ALA A 1 181 ? 7.634 -8.516 -7.399 1.00 85.69 181 ALA A O 1
ATOM 1379 N N . SER A 1 182 ? 8.021 -9.441 -5.390 1.00 86.31 182 SER A N 1
ATOM 1380 C CA . SER A 1 182 ? 7.130 -10.596 -5.570 1.00 86.31 182 SER A CA 1
ATOM 1381 C C . SER A 1 182 ? 5.713 -10.397 -5.037 1.00 86.31 182 SER A C 1
ATOM 1383 O O . SER A 1 182 ? 4.781 -11.003 -5.553 1.00 86.31 182 SER A O 1
ATOM 1385 N N . HIS A 1 183 ? 5.544 -9.605 -3.979 1.00 90.19 183 HIS A N 1
ATOM 1386 C CA . HIS A 1 183 ? 4.309 -9.584 -3.198 1.00 90.19 183 HIS A CA 1
ATOM 1387 C C . HIS A 1 183 ? 4.124 -8.242 -2.477 1.00 90.19 183 HIS A C 1
ATOM 1389 O O . HIS A 1 183 ? 5.042 -7.415 -2.407 1.00 90.19 183 HIS A O 1
ATOM 1395 N N . ARG A 1 184 ? 2.931 -7.997 -1.925 1.00 92.88 184 ARG A N 1
ATOM 1396 C CA . ARG A 1 184 ? 2.615 -6.729 -1.252 1.00 92.88 184 ARG A CA 1
ATOM 1397 C C . ARG A 1 184 ? 1.992 -6.990 0.103 1.00 92.88 184 ARG A C 1
ATOM 1399 O O . ARG A 1 184 ? 0.904 -7.536 0.200 1.00 92.88 184 ARG A O 1
ATOM 1406 N N . LEU A 1 185 ? 2.620 -6.491 1.161 1.00 94.25 185 LEU A N 1
ATOM 1407 C CA . LEU A 1 185 ? 2.093 -6.602 2.520 1.00 94.25 185 LEU A CA 1
ATOM 1408 C C . LEU A 1 185 ? 1.488 -5.283 2.993 1.00 94.25 185 LEU A C 1
ATOM 1410 O O . LEU A 1 185 ? 1.914 -4.198 2.603 1.00 94.25 185 LEU A O 1
ATOM 1414 N N . LEU A 1 186 ? 0.542 -5.353 3.929 1.00 95.88 186 LEU A N 1
ATOM 1415 C CA . LEU A 1 186 ? 0.086 -4.158 4.637 1.00 95.88 186 LEU A CA 1
ATOM 1416 C C . LEU A 1 186 ? 1.179 -3.646 5.592 1.00 95.88 186 LEU A C 1
ATOM 1418 O O . LEU A 1 186 ? 1.940 -4.425 6.191 1.00 95.88 186 LEU A O 1
ATOM 1422 N N . ARG A 1 187 ? 1.255 -2.328 5.790 1.00 94.25 187 ARG A N 1
ATOM 1423 C CA . ARG A 1 187 ? 2.174 -1.731 6.767 1.00 94.25 187 ARG A CA 1
ATOM 1424 C C . ARG A 1 187 ? 1.725 -2.042 8.196 1.00 94.25 187 ARG A C 1
ATOM 1426 O O . ARG A 1 187 ? 0.544 -1.930 8.526 1.00 94.25 187 ARG A O 1
ATOM 1433 N N . LYS A 1 188 ? 2.680 -2.373 9.078 1.00 93.44 188 LYS A N 1
ATOM 1434 C CA . LYS A 1 188 ? 2.406 -2.745 10.484 1.00 93.44 188 LYS A CA 1
ATOM 1435 C C . LYS A 1 188 ? 1.573 -1.693 11.227 1.00 93.44 188 LYS A C 1
ATOM 1437 O O . LYS A 1 188 ? 0.703 -2.042 12.018 1.00 93.44 188 LYS A O 1
ATOM 1442 N N . SER A 1 189 ? 1.800 -0.410 10.948 1.00 94.12 189 SER A N 1
ATOM 1443 C CA . SER A 1 189 ? 1.048 0.693 11.555 1.00 94.12 189 SER A CA 1
ATOM 1444 C C . SER A 1 189 ? -0.429 0.710 11.148 1.00 94.12 189 SER A C 1
ATOM 1446 O O . SER A 1 189 ? -1.277 0.967 11.997 1.00 94.12 189 SER A O 1
ATOM 1448 N N . SER A 1 190 ? -0.750 0.390 9.890 1.00 93.69 190 SER A N 1
ATOM 1449 C CA . SER A 1 190 ? -2.137 0.277 9.417 1.00 93.69 190 SER A CA 1
ATOM 1450 C C . SER A 1 190 ? -2.858 -0.883 10.114 1.00 93.69 190 SER A C 1
ATOM 1452 O O . SER A 1 190 ? -3.942 -0.700 10.669 1.00 93.69 190 SER A O 1
ATOM 1454 N N . VAL A 1 191 ? -2.193 -2.042 10.220 1.00 94.62 191 VAL A N 1
ATOM 1455 C CA . VAL A 1 191 ? -2.709 -3.205 10.965 1.00 94.62 191 VAL A CA 1
ATOM 1456 C C . VAL A 1 191 ? -2.928 -2.868 12.446 1.00 94.62 191 VAL A C 1
ATOM 1458 O O . VAL A 1 191 ? -3.977 -3.172 13.004 1.00 94.62 191 VAL A O 1
ATOM 1461 N N . LYS A 1 192 ? -1.979 -2.183 13.096 1.00 95.31 192 LYS A N 1
ATOM 1462 C CA . LYS A 1 192 ? -2.113 -1.772 14.504 1.00 95.31 192 LYS A CA 1
ATOM 1463 C C . LYS A 1 192 ? -3.321 -0.854 14.716 1.00 95.31 192 LYS A C 1
ATOM 1465 O O . LYS A 1 192 ? -4.067 -1.053 15.671 1.00 95.31 192 LYS A O 1
ATOM 1470 N N . LYS A 1 193 ? -3.539 0.118 13.822 1.00 93.50 193 LYS A N 1
ATOM 1471 C CA . LYS A 1 193 ? -4.670 1.057 13.904 1.00 93.50 193 LYS A CA 1
ATOM 1472 C C . LYS A 1 193 ? -6.018 0.339 13.843 1.00 93.50 193 LYS A C 1
ATOM 1474 O O . LYS A 1 193 ? -6.858 0.592 14.706 1.00 93.50 193 LYS A O 1
ATOM 1479 N N . ILE A 1 194 ? -6.217 -0.571 12.884 1.00 94.44 194 ILE A N 1
ATOM 1480 C CA . ILE A 1 194 ? -7.487 -1.307 12.789 1.00 94.44 194 ILE A CA 1
ATOM 1481 C C . ILE A 1 194 ? -7.688 -2.241 13.986 1.00 94.44 194 ILE A C 1
ATOM 1483 O O . ILE A 1 194 ? -8.783 -2.278 14.537 1.00 94.44 194 ILE A O 1
ATOM 1487 N N . SER A 1 195 ? -6.634 -2.912 14.464 1.00 94.50 195 SER A N 1
ATOM 1488 C CA . SER A 1 195 ? -6.709 -3.771 15.650 1.00 94.50 195 SER A CA 1
ATOM 1489 C C . SER A 1 195 ? -7.174 -2.995 16.879 1.00 94.50 195 SER A C 1
ATOM 1491 O O . SER A 1 195 ? -8.076 -3.436 17.589 1.00 94.50 195 SER A O 1
ATOM 1493 N N . THR A 1 196 ? -6.589 -1.819 17.125 1.00 95.06 196 THR A N 1
ATOM 1494 C CA . THR A 1 196 ? -6.995 -0.948 18.236 1.00 95.06 196 THR A CA 1
ATOM 1495 C C . THR A 1 196 ? -8.431 -0.458 18.060 1.00 95.06 196 THR A C 1
ATOM 1497 O O . THR A 1 196 ? -9.204 -0.469 19.017 1.00 95.06 196 THR A O 1
ATOM 1500 N N . LYS A 1 197 ? -8.820 -0.084 16.836 1.00 94.88 197 LYS A N 1
ATOM 1501 C CA . LYS A 1 197 ? -10.175 0.396 16.546 1.00 94.88 197 LYS A CA 1
ATOM 1502 C C .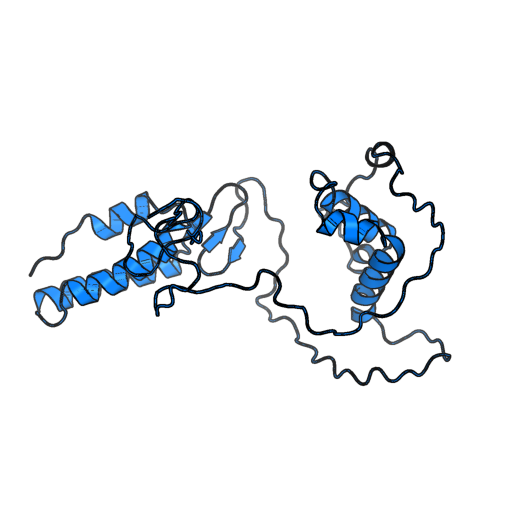 LYS A 1 197 ? -11.233 -0.692 16.753 1.00 94.88 197 LYS A C 1
ATOM 1504 O O . LYS A 1 197 ? -12.236 -0.430 17.404 1.00 94.88 197 LYS A O 1
ATOM 1509 N N . LEU A 1 198 ? -10.979 -1.924 16.306 1.00 95.31 198 LEU A N 1
ATOM 1510 C CA . LEU A 1 198 ? -11.873 -3.066 16.531 1.00 95.31 198 LEU A CA 1
ATOM 1511 C C . LEU A 1 198 ? -12.023 -3.401 18.019 1.00 95.31 198 LEU A C 1
ATOM 1513 O O . LEU A 1 198 ? -13.125 -3.705 18.464 1.00 95.31 198 LEU A O 1
ATOM 1517 N N . LYS A 1 199 ? -10.946 -3.307 18.814 1.00 94.56 199 LYS A N 1
ATOM 1518 C CA . LYS A 1 199 ? -11.036 -3.455 20.278 1.00 94.56 199 LYS A CA 1
ATOM 1519 C C . LYS A 1 199 ? -11.963 -2.405 20.894 1.00 94.56 199 LYS A C 1
ATOM 1521 O O . LYS A 1 199 ? -12.798 -2.753 21.724 1.00 94.56 199 LYS A O 1
ATOM 1526 N N . ARG A 1 200 ? -11.845 -1.144 20.464 1.00 95.44 200 ARG A N 1
ATOM 1527 C CA . ARG A 1 200 ? -12.724 -0.061 20.922 1.00 95.44 200 ARG A CA 1
ATOM 1528 C C . ARG A 1 200 ? -14.180 -0.315 20.530 1.00 95.44 200 ARG A C 1
ATOM 1530 O O . ARG A 1 200 ? -15.047 -0.264 21.392 1.00 95.44 200 ARG A O 1
ATOM 1537 N N . PHE A 1 201 ? -14.424 -0.687 19.274 1.00 95.38 201 PHE A N 1
ATOM 1538 C CA . PHE A 1 201 ? -15.764 -1.003 18.786 1.00 95.38 201 PHE A CA 1
ATOM 1539 C C . PHE A 1 201 ? -16.419 -2.153 19.540 1.00 95.38 201 PHE A C 1
ATOM 1541 O O . PHE A 1 201 ? -17.600 -2.064 19.835 1.00 95.38 201 PHE A O 1
ATOM 1548 N N . ARG A 1 202 ? -15.676 -3.202 19.917 1.00 95.00 202 ARG A N 1
ATOM 1549 C CA . ARG A 1 202 ? -16.236 -4.287 20.741 1.00 95.00 202 ARG A CA 1
ATOM 1550 C C . ARG A 1 202 ? -16.762 -3.770 22.085 1.00 95.00 202 ARG A C 1
ATOM 1552 O O . ARG A 1 202 ? -17.851 -4.157 22.486 1.00 95.00 202 ARG A O 1
ATOM 1559 N N . LYS A 1 203 ? -16.027 -2.860 22.737 1.00 94.88 203 LYS A N 1
ATOM 1560 C CA . LYS A 1 203 ? -16.436 -2.230 24.004 1.00 94.88 203 LYS A CA 1
ATOM 1561 C C . LYS A 1 203 ? -17.624 -1.278 23.830 1.00 94.88 203 LYS A C 1
ATOM 1563 O O . LYS A 1 203 ? -18.526 -1.263 24.654 1.00 94.88 203 LYS A O 1
ATOM 1568 N N . GLU A 1 204 ? -17.616 -0.458 22.785 1.00 94.75 204 GLU A N 1
ATOM 1569 C CA . GLU A 1 204 ? -18.699 0.499 22.513 1.00 94.75 204 GLU A CA 1
ATOM 1570 C C . GLU A 1 204 ? -19.995 -0.216 22.102 1.00 94.75 204 GLU A C 1
ATOM 1572 O O . GLU A 1 204 ? -21.080 0.185 22.521 1.00 94.75 204 GLU A O 1
ATOM 1577 N N . PHE A 1 205 ? -19.876 -1.309 21.345 1.00 96.06 205 PHE A N 1
ATOM 1578 C CA . PHE A 1 205 ? -20.999 -2.128 20.900 1.00 96.06 205 PHE A CA 1
ATOM 1579 C C . PHE A 1 205 ? -21.699 -2.842 22.061 1.00 96.06 205 PHE A C 1
ATOM 1581 O O . PHE A 1 205 ? -22.923 -2.778 22.154 1.00 96.06 205 PHE A O 1
ATOM 1588 N N . SER A 1 206 ? -20.943 -3.441 22.992 1.00 95.19 206 SER A N 1
ATOM 1589 C CA . SER A 1 206 ? -21.525 -4.074 24.188 1.00 95.19 206 SER A CA 1
ATOM 1590 C C . SER A 1 206 ? -22.222 -3.065 25.107 1.00 95.19 206 SER A C 1
ATOM 1592 O O . SER A 1 206 ? -23.131 -3.406 25.848 1.00 95.19 206 SER A O 1
ATOM 1594 N N . GLN A 1 207 ? -21.823 -1.792 25.047 1.00 95.12 207 GLN A N 1
ATOM 1595 C CA . GLN A 1 207 ? -22.468 -0.695 25.776 1.00 95.12 207 GLN A CA 1
ATOM 1596 C C . GLN A 1 207 ? -23.660 -0.088 25.018 1.00 95.12 207 GLN A C 1
ATOM 1598 O O . GLN A 1 207 ? -24.265 0.861 25.506 1.00 95.12 207 GLN A O 1
ATOM 1603 N N . GLY A 1 208 ? -23.972 -0.576 23.812 1.00 93.56 208 GLY A N 1
ATOM 1604 C CA . GLY A 1 208 ? -25.038 -0.036 22.967 1.00 93.56 208 GLY A CA 1
ATOM 1605 C C . GLY A 1 208 ? -24.770 1.366 22.409 1.00 93.56 208 GLY A C 1
ATOM 1606 O O . GLY A 1 208 ? -25.704 2.003 21.938 1.00 93.56 208 GLY A O 1
ATOM 1607 N N . LYS A 1 209 ? -23.522 1.852 22.454 1.00 94.19 209 LYS A N 1
ATOM 1608 C CA . LYS A 1 209 ? -23.148 3.214 22.025 1.00 94.19 209 LYS A CA 1
ATOM 1609 C C . LYS A 1 209 ? -22.950 3.355 20.520 1.00 94.19 209 LYS A C 1
ATOM 1611 O O . LYS A 1 209 ? -22.986 4.464 20.007 1.00 94.19 209 LYS A O 1
ATOM 1616 N N . VAL A 1 210 ? -22.663 2.248 19.841 1.00 93.94 210 VAL A N 1
ATOM 1617 C CA . VAL A 1 210 ? -22.383 2.199 18.402 1.00 93.94 210 VAL A CA 1
ATOM 1618 C C . VAL A 1 210 ? -23.149 1.022 17.812 1.00 93.94 210 VAL A C 1
ATOM 1620 O O . VAL A 1 210 ? -23.235 -0.040 18.431 1.00 93.94 210 VAL A O 1
ATOM 1623 N N . SER A 1 211 ? -23.705 1.203 16.621 1.00 94.31 211 SER A N 1
ATOM 1624 C CA . SER A 1 211 ? -24.441 0.175 15.884 1.00 94.31 211 SER A CA 1
ATOM 1625 C C . SER A 1 211 ? -23.514 -0.734 15.062 1.00 94.31 211 SER A C 1
ATOM 1627 O O . SER A 1 211 ? -22.410 -0.352 14.667 1.00 94.31 211 SER A O 1
ATOM 1629 N N . LEU A 1 212 ? -23.980 -1.944 14.717 1.00 92.69 212 LEU A N 1
ATOM 1630 C CA . LEU A 1 212 ? -23.251 -2.816 13.780 1.00 92.69 212 LEU A CA 1
ATOM 1631 C C . LEU A 1 212 ? -23.054 -2.161 12.406 1.00 92.69 212 LEU A C 1
ATOM 1633 O O . LEU A 1 212 ? -22.059 -2.442 11.740 1.00 92.69 212 LEU A O 1
ATOM 1637 N N . VAL A 1 213 ? -23.972 -1.284 11.987 1.00 92.25 213 VAL A N 1
ATOM 1638 C CA . VAL A 1 213 ? -23.915 -0.598 10.688 1.00 92.25 213 VAL A CA 1
ATOM 1639 C C . VAL A 1 213 ? -22.705 0.334 10.623 1.00 92.25 213 VAL A C 1
ATOM 1641 O O . VAL A 1 213 ? -21.914 0.250 9.684 1.00 92.25 213 VAL A O 1
ATOM 1644 N N . GLU A 1 214 ? -22.506 1.163 11.647 1.00 88.19 214 GLU A N 1
ATOM 1645 C CA . GLU A 1 214 ? -21.369 2.090 11.733 1.00 88.19 214 GLU A CA 1
ATOM 1646 C C . GLU A 1 214 ? -20.029 1.343 11.802 1.00 88.19 214 GLU A C 1
ATOM 1648 O O . GLU A 1 214 ? -19.045 1.724 11.158 1.00 88.19 214 GLU A O 1
ATOM 1653 N N . ILE A 1 215 ? -19.992 0.228 12.539 1.00 92.25 215 ILE A N 1
ATOM 1654 C CA . ILE A 1 215 ? -18.813 -0.644 12.600 1.00 92.25 215 ILE A CA 1
ATOM 1655 C C . ILE A 1 215 ? -18.520 -1.221 11.213 1.00 92.25 215 ILE A C 1
ATOM 1657 O O . ILE A 1 215 ? -17.374 -1.165 10.756 1.00 92.25 215 ILE A O 1
ATOM 1661 N N . ASN A 1 216 ? -19.543 -1.736 10.526 1.00 92.62 216 ASN A N 1
ATOM 1662 C CA . ASN A 1 216 ? -19.393 -2.346 9.210 1.00 92.62 216 ASN A CA 1
ATOM 1663 C C . ASN A 1 216 ? -18.863 -1.341 8.179 1.00 92.62 216 ASN A C 1
ATOM 1665 O O . ASN A 1 216 ? -17.948 -1.679 7.438 1.00 92.62 216 ASN A O 1
ATOM 1669 N N . GLN A 1 217 ? -19.326 -0.088 8.177 1.00 90.88 217 GLN A N 1
ATOM 1670 C CA . GLN A 1 217 ? -18.805 0.952 7.274 1.00 90.88 217 GLN A CA 1
ATOM 1671 C C . GLN A 1 217 ? -17.286 1.141 7.417 1.00 90.88 217 GLN A C 1
ATOM 1673 O O . GLN A 1 217 ? -16.544 1.151 6.429 1.00 90.88 217 GLN A O 1
ATOM 1678 N N . CYS A 1 218 ? -16.793 1.228 8.656 1.00 89.06 218 CYS A N 1
ATOM 1679 C CA . CYS A 1 218 ? -15.360 1.334 8.912 1.00 89.06 218 CYS A CA 1
ATOM 1680 C C . CYS A 1 218 ? -14.599 0.066 8.491 1.00 89.06 218 CYS A C 1
ATOM 1682 O O . CYS A 1 218 ? -13.478 0.158 7.983 1.00 89.06 218 CYS A O 1
ATOM 1684 N N . VAL A 1 219 ? -15.182 -1.111 8.731 1.00 92.19 219 VAL A N 1
ATOM 1685 C CA . VAL A 1 219 ? -14.589 -2.400 8.358 1.00 92.19 219 VAL A CA 1
ATOM 1686 C C . VAL A 1 219 ? -14.493 -2.533 6.841 1.00 92.19 219 VAL A C 1
ATOM 1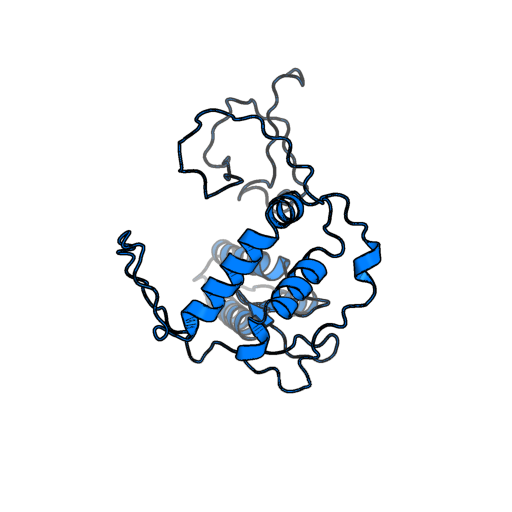688 O O . VAL A 1 219 ? -13.417 -2.860 6.351 1.00 92.19 219 VAL A O 1
ATOM 1691 N N . GLN A 1 220 ? -15.549 -2.207 6.094 1.00 91.81 220 GLN A N 1
ATOM 1692 C CA . GLN A 1 220 ? -15.558 -2.263 4.629 1.00 91.81 220 GLN A CA 1
ATOM 1693 C C . GLN A 1 220 ? -14.531 -1.313 4.012 1.00 91.81 220 GLN A C 1
ATOM 1695 O O . GLN A 1 220 ? -13.791 -1.707 3.114 1.00 91.81 220 GLN A O 1
ATOM 1700 N N . SER A 1 221 ? -14.404 -0.092 4.544 1.00 88.88 221 SER A N 1
ATOM 1701 C CA . SER A 1 221 ? -13.362 0.846 4.106 1.00 88.88 221 SER A CA 1
ATOM 1702 C C . SER A 1 221 ? -11.957 0.252 4.271 1.00 88.88 221 SER A C 1
ATOM 1704 O O . SER A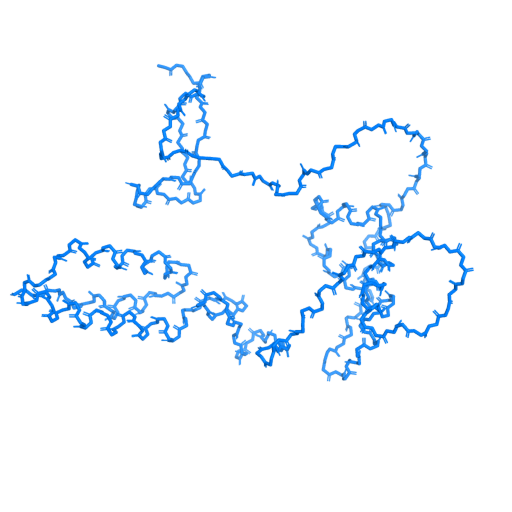 1 221 ? -11.138 0.282 3.348 1.00 88.88 221 SER A O 1
ATOM 1706 N N . TRP A 1 222 ? -11.681 -0.355 5.429 1.00 93.06 222 TRP A N 1
ATOM 1707 C CA . TRP A 1 222 ? -10.390 -0.988 5.679 1.00 93.06 222 TRP A CA 1
ATOM 1708 C C . TRP A 1 222 ? -10.179 -2.255 4.838 1.00 93.06 222 TRP A C 1
ATOM 1710 O O . TRP A 1 222 ? -9.073 -2.475 4.348 1.00 93.06 222 TRP A O 1
ATOM 1720 N N . LEU A 1 223 ? -11.220 -3.066 4.629 1.00 92.62 223 LEU A N 1
ATOM 1721 C CA . LEU A 1 223 ? -11.174 -4.248 3.766 1.00 92.62 223 LEU A CA 1
ATOM 1722 C C . LEU A 1 223 ? -10.875 -3.874 2.313 1.00 92.62 223 LEU A C 1
ATOM 1724 O O . LEU A 1 223 ? -10.075 -4.560 1.683 1.00 92.62 223 LEU A O 1
ATOM 1728 N N . GLY A 1 224 ? -11.430 -2.765 1.815 1.00 91.81 224 GLY A N 1
ATOM 1729 C CA . GLY A 1 224 ? -11.095 -2.217 0.501 1.00 91.81 224 GLY A CA 1
ATOM 1730 C C . GLY A 1 224 ? -9.598 -1.928 0.374 1.00 91.81 224 GLY A C 1
ATOM 1731 O O . GLY A 1 224 ? -8.948 -2.426 -0.541 1.00 91.81 224 GLY A O 1
ATOM 1732 N N . HIS A 1 225 ? -9.010 -1.233 1.351 1.00 89.69 225 HIS A N 1
ATOM 1733 C CA . HIS A 1 225 ? -7.560 -1.013 1.399 1.00 89.69 225 HIS A CA 1
ATOM 1734 C C . HIS A 1 225 ? -6.768 -2.334 1.500 1.00 89.69 225 HIS A C 1
ATOM 1736 O O . HIS A 1 225 ? -5.799 -2.548 0.776 1.00 89.69 225 HIS A O 1
ATOM 1742 N N . ALA A 1 226 ? -7.193 -3.255 2.367 1.00 93.81 226 ALA A N 1
ATOM 1743 C CA . ALA A 1 226 ? -6.515 -4.532 2.584 1.00 93.81 226 ALA A CA 1
ATOM 1744 C C . ALA A 1 226 ? -6.630 -5.514 1.403 1.00 93.81 226 ALA A C 1
ATOM 1746 O O . ALA A 1 226 ? -5.814 -6.430 1.307 1.00 93.81 226 ALA A O 1
ATOM 1747 N N . SER A 1 227 ? -7.612 -5.331 0.514 1.00 92.62 227 SER A N 1
ATOM 1748 C CA . SER A 1 227 ? -7.856 -6.201 -0.645 1.00 92.62 227 SER A CA 1
ATOM 1749 C C . SER A 1 227 ? -6.710 -6.194 -1.660 1.00 92.62 227 SER A C 1
ATOM 1751 O O . SER A 1 227 ? -6.493 -7.184 -2.349 1.00 92.62 227 SER A O 1
ATOM 1753 N N . HIS A 1 228 ? -5.933 -5.109 -1.709 1.00 91.00 228 HIS A N 1
ATOM 1754 C CA . HIS A 1 228 ? -4.814 -4.941 -2.635 1.00 91.00 228 HIS A CA 1
ATOM 1755 C C . HIS A 1 228 ? -3.476 -5.459 -2.089 1.00 91.00 228 HIS A C 1
ATOM 1757 O O . HIS A 1 228 ? -2.430 -5.142 -2.657 1.00 91.00 228 HIS A O 1
ATOM 1763 N N . ALA A 1 229 ? -3.487 -6.183 -0.969 1.00 93.12 229 ALA A N 1
ATOM 1764 C CA . ALA A 1 229 ? -2.305 -6.737 -0.322 1.00 93.12 229 ALA A CA 1
ATOM 1765 C C . ALA A 1 229 ? -2.569 -8.165 0.177 1.00 93.12 229 ALA A C 1
ATOM 1767 O O . ALA A 1 229 ? -3.708 -8.546 0.462 1.00 93.12 229 ALA A O 1
ATOM 1768 N N . ASP A 1 230 ? -1.498 -8.927 0.373 1.00 92.81 230 ASP A N 1
ATOM 1769 C CA . ASP A 1 230 ? -1.537 -10.290 0.889 1.00 92.81 230 ASP A CA 1
ATOM 1770 C C . ASP A 1 230 ? -1.876 -10.259 2.382 1.00 92.81 230 ASP A C 1
ATOM 1772 O O . ASP A 1 230 ? -1.027 -10.125 3.268 1.00 92.81 230 ASP A O 1
ATOM 1776 N N . THR A 1 231 ? -3.176 -10.294 2.667 1.00 92.50 231 THR A N 1
ATOM 1777 C CA . THR A 1 231 ? -3.726 -10.041 4.005 1.00 92.50 231 THR A CA 1
ATOM 1778 C C . THR A 1 231 ? -4.548 -11.194 4.565 1.00 92.50 231 THR A C 1
ATOM 1780 O O . THR A 1 231 ? -5.182 -11.023 5.605 1.00 92.50 231 THR A O 1
ATOM 1783 N N . HIS A 1 232 ? -4.532 -12.375 3.937 1.00 88.56 232 HIS A N 1
ATOM 1784 C CA . HIS A 1 232 ? -5.382 -13.512 4.318 1.00 88.56 232 HIS A CA 1
ATOM 1785 C C . HIS A 1 232 ? -5.293 -13.841 5.821 1.00 88.56 232 HIS A C 1
ATOM 1787 O O . HIS A 1 232 ? -6.290 -13.779 6.542 1.00 88.56 232 HIS A O 1
ATOM 1793 N N . SER A 1 233 ? -4.079 -14.058 6.330 1.00 91.00 233 SER A N 1
ATOM 1794 C CA . SER A 1 233 ? -3.838 -14.384 7.743 1.00 91.00 233 SER A CA 1
ATOM 1795 C C . SER A 1 233 ? -4.188 -13.237 8.698 1.00 91.00 233 SER A C 1
ATOM 1797 O O . SER A 1 233 ? -4.580 -13.474 9.839 1.00 91.00 233 SER A O 1
ATOM 1799 N N . ILE A 1 234 ? -4.057 -11.983 8.251 1.00 91.88 234 ILE A N 1
ATOM 1800 C CA . ILE A 1 234 ? -4.400 -10.800 9.054 1.00 91.88 234 ILE A CA 1
ATOM 1801 C C . ILE A 1 234 ? -5.921 -10.681 9.173 1.00 91.88 234 ILE A C 1
ATOM 1803 O O . ILE A 1 234 ? -6.426 -10.498 10.278 1.00 91.88 234 ILE A O 1
ATOM 1807 N N . LYS A 1 235 ? -6.649 -10.825 8.059 1.00 92.31 235 LYS A N 1
ATOM 1808 C CA . LYS A 1 235 ? -8.117 -10.784 8.036 1.00 92.31 235 LYS A CA 1
ATOM 1809 C C . LYS A 1 235 ? -8.706 -11.863 8.942 1.00 92.31 235 LYS A C 1
ATOM 1811 O O . LYS A 1 235 ? -9.519 -11.534 9.801 1.00 92.31 235 LYS A O 1
ATOM 1816 N N . LEU A 1 236 ? -8.216 -13.101 8.833 1.00 91.44 236 LEU A N 1
ATOM 1817 C CA . LEU A 1 236 ? -8.619 -14.193 9.723 1.00 91.44 236 LEU A CA 1
ATOM 1818 C C . LEU A 1 236 ? -8.418 -13.818 11.198 1.00 91.44 236 LEU A C 1
ATOM 1820 O O . LEU A 1 236 ? -9.366 -13.856 11.973 1.00 91.44 236 LEU A O 1
ATOM 1824 N N . LYS A 1 237 ? -7.224 -13.354 11.590 1.00 92.69 237 LYS A N 1
ATOM 1825 C CA . LYS A 1 237 ? -6.945 -12.970 12.988 1.00 92.69 237 LYS A CA 1
ATOM 1826 C C . LYS A 1 237 ? -7.835 -11.836 13.507 1.00 92.69 237 LYS A C 1
ATOM 1828 O O . LYS A 1 237 ? -8.219 -11.857 14.673 1.00 92.69 237 LYS A O 1
ATOM 1833 N N . LEU A 1 238 ? -8.137 -10.835 12.681 1.00 91.44 238 LEU A N 1
ATOM 1834 C CA . LEU A 1 238 ? -8.923 -9.669 13.101 1.00 91.44 238 LEU A CA 1
ATOM 1835 C C . LEU A 1 238 ? -10.407 -9.995 13.309 1.00 91.44 238 LEU A C 1
ATOM 1837 O O . LEU A 1 238 ? -11.014 -9.479 14.255 1.00 91.44 238 LEU A O 1
ATOM 1841 N N . PHE A 1 239 ? -10.968 -10.838 12.439 1.00 89.69 239 PHE A N 1
ATOM 1842 C CA . PHE A 1 239 ? -12.411 -11.068 12.342 1.00 89.69 239 PHE A CA 1
ATOM 1843 C C . PHE A 1 239 ? -12.876 -12.434 12.862 1.00 89.69 239 PHE A C 1
ATOM 1845 O O . PHE A 1 239 ? -14.075 -12.671 12.896 1.00 89.69 239 PHE A O 1
ATOM 1852 N N . ASN A 1 240 ? -11.975 -13.296 13.350 1.00 92.25 240 ASN A N 1
ATOM 1853 C CA . ASN A 1 240 ? -12.359 -14.580 13.958 1.00 92.25 240 ASN A CA 1
ATOM 1854 C C . ASN A 1 240 ? -13.194 -14.427 15.248 1.00 92.25 240 ASN A C 1
ATOM 1856 O O . ASN A 1 240 ? -13.850 -15.360 15.691 1.00 92.25 240 ASN A O 1
ATOM 1860 N N . THR A 1 241 ? -13.161 -13.256 15.889 1.00 88.75 241 THR A N 1
ATOM 1861 C CA . THR A 1 241 ? -13.932 -12.996 17.114 1.00 88.75 241 THR A CA 1
ATOM 1862 C C . THR A 1 241 ? -15.172 -12.155 16.803 1.00 88.75 241 THR A C 1
ATOM 1864 O O . THR A 1 241 ? -15.013 -10.978 16.438 1.00 88.75 241 THR A O 1
ATOM 1867 N N . PRO A 1 242 ? -16.389 -12.717 16.963 1.00 89.19 242 PRO A N 1
ATOM 1868 C CA . PRO A 1 242 ? -17.628 -12.002 16.684 1.00 89.19 242 PRO A CA 1
ATOM 1869 C C . PRO A 1 242 ? -17.873 -10.883 17.704 1.00 89.19 242 PRO A C 1
ATOM 1871 O O . PRO A 1 242 ? -17.379 -10.921 18.835 1.00 89.19 242 PRO A O 1
ATOM 1874 N N . PHE A 1 243 ? -18.645 -9.876 17.298 1.00 90.06 243 PHE A N 1
ATOM 1875 C CA . PHE A 1 243 ? -19.139 -8.840 18.204 1.00 90.06 243 PHE A CA 1
ATOM 1876 C C . PHE A 1 243 ? -20.266 -9.419 19.068 1.00 90.06 243 PHE A C 1
ATOM 1878 O O . PHE A 1 243 ? -21.181 -10.045 18.540 1.00 90.06 243 PHE A O 1
ATOM 1885 N N . LYS A 1 244 ? -20.189 -9.216 20.386 1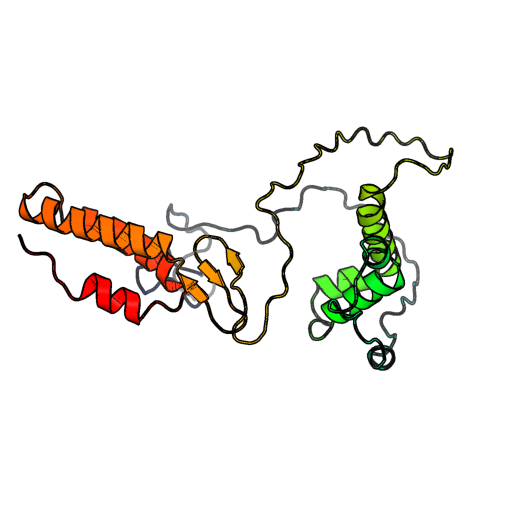.00 88.62 244 LYS A N 1
ATOM 1886 C CA . LYS A 1 244 ? -21.214 -9.623 21.357 1.00 88.62 244 LYS A CA 1
ATOM 1887 C C . LYS A 1 244 ? -21.805 -8.373 21.994 1.00 88.62 244 LYS A C 1
ATOM 1889 O O . LYS A 1 244 ? -21.049 -7.444 22.290 1.00 88.62 244 LYS A O 1
ATOM 1894 N N . ARG A 1 245 ? -23.126 -8.356 22.138 1.00 77.88 245 ARG A N 1
ATOM 1895 C CA . ARG A 1 245 ? -23.848 -7.304 22.844 1.00 77.88 245 ARG A CA 1
ATOM 1896 C C . ARG A 1 245 ? -24.167 -7.776 24.250 1.00 77.88 245 ARG A C 1
ATOM 1898 O O . ARG A 1 245 ? -24.505 -8.973 24.370 1.00 77.88 245 ARG A O 1
#

Sequence (245 aa):
MNARNRFPLRGGNWNNGSDAGLGALRLNSARSSAGSNIGFRPALDYARSSTLKGGCQCNFEKDAAAPAIAEKAIKPVDASTGCTYEQIYQFENILNAAYQCRKGKTTSASALAFFNNLEENIVQIQNELMGSLGFLFETPSKRAAFSGSCSWLKTNSKTQVFPIAKANGRSLDFLGYRIYASHRLLRKSSVKKISTKLKRFRKEFSQGKVSLVEINQCVQSWLGHASHADTHSIKLKLFNTPFKR